Protein AF-A0A9P4NG07-F1 (afdb_monomer_lite)

Organism: NCBI:txid1048955

Structure (mmCIF, N/CA/C/O backbone):
data_AF-A0A9P4NG07-F1
#
_entry.id   AF-A0A9P4NG07-F1
#
loop_
_atom_site.group_PDB
_atom_site.id
_atom_site.type_symbol
_atom_site.label_atom_id
_atom_site.label_alt_id
_atom_site.label_comp_id
_atom_site.label_asym_id
_atom_site.label_entity_id
_atom_site.label_seq_id
_atom_site.pdbx_PDB_ins_code
_atom_site.Cartn_x
_atom_site.Cartn_y
_atom_site.Cartn_z
_atom_site.occupancy
_atom_site.B_iso_or_equiv
_atom_site.auth_seq_id
_atom_site.auth_comp_id
_atom_site.auth_asym_id
_atom_site.auth_atom_id
_atom_site.pdbx_PDB_model_num
ATOM 1 N N . MET A 1 1 ? 8.548 -55.392 3.664 1.00 34.75 1 MET A N 1
ATOM 2 C CA . MET A 1 1 ? 9.586 -54.546 3.035 1.00 34.75 1 MET A CA 1
ATOM 3 C C . MET A 1 1 ? 8.849 -53.613 2.086 1.00 34.75 1 MET A C 1
ATOM 5 O O . MET A 1 1 ? 8.401 -54.082 1.057 1.00 34.75 1 MET A O 1
ATOM 9 N N . VAL A 1 2 ? 8.348 -52.452 2.519 1.00 30.19 2 VAL A N 1
ATOM 10 C CA . VAL A 1 2 ? 9.078 -51.195 2.802 1.00 30.19 2 VAL A CA 1
ATOM 11 C C . VAL A 1 2 ? 10.023 -50.842 1.653 1.00 30.19 2 VAL A C 1
ATOM 13 O O . VAL A 1 2 ? 11.099 -51.422 1.577 1.00 30.19 2 VAL A O 1
ATOM 16 N N . GLN A 1 3 ? 9.615 -49.927 0.770 1.00 25.84 3 GLN A N 1
ATOM 17 C CA . GLN A 1 3 ? 10.175 -48.570 0.731 1.00 25.84 3 GLN A CA 1
ATOM 18 C C . GLN A 1 3 ? 9.395 -47.648 -0.218 1.00 25.84 3 GLN A C 1
ATOM 20 O O . GLN A 1 3 ? 8.928 -48.048 -1.282 1.00 25.84 3 GLN A O 1
ATOM 25 N N . ASP A 1 4 ? 9.275 -46.411 0.251 1.00 27.78 4 ASP A N 1
ATOM 26 C CA . ASP A 1 4 ? 8.584 -45.253 -0.297 1.00 27.78 4 ASP A CA 1
ATOM 27 C C . ASP A 1 4 ? 9.099 -44.770 -1.658 1.00 27.78 4 ASP A C 1
ATOM 29 O O . ASP A 1 4 ? 10.297 -44.816 -1.944 1.00 27.78 4 ASP A O 1
ATOM 33 N N . LYS A 1 5 ? 8.207 -44.131 -2.424 1.00 26.86 5 LYS A N 1
ATOM 34 C CA . LYS A 1 5 ? 8.568 -42.962 -3.237 1.00 26.86 5 LYS A CA 1
ATOM 35 C C . LYS A 1 5 ? 7.525 -41.859 -3.079 1.00 26.86 5 LYS A C 1
ATOM 37 O O . LYS A 1 5 ? 6.416 -41.931 -3.596 1.00 26.86 5 LYS A O 1
ATOM 42 N N . ILE A 1 6 ? 7.955 -40.837 -2.349 1.00 27.84 6 ILE A N 1
ATOM 43 C CA . ILE A 1 6 ? 7.445 -39.468 -2.325 1.00 27.84 6 ILE A CA 1
ATOM 44 C C . ILE A 1 6 ? 7.804 -38.792 -3.655 1.00 27.84 6 ILE A C 1
ATOM 46 O O . ILE A 1 6 ? 8.908 -38.998 -4.155 1.00 27.84 6 ILE A O 1
ATOM 50 N N . THR A 1 7 ? 6.889 -37.992 -4.205 1.00 25.72 7 THR A N 1
ATOM 51 C CA . THR A 1 7 ? 7.087 -36.793 -5.062 1.00 25.72 7 THR A CA 1
ATOM 52 C C . THR A 1 7 ? 5.689 -36.354 -5.521 1.00 25.72 7 THR A C 1
ATOM 54 O O . THR A 1 7 ? 4.908 -37.202 -5.929 1.00 25.72 7 THR A O 1
ATOM 57 N N . THR A 1 8 ? 5.213 -35.113 -5.478 1.00 25.16 8 THR A N 1
ATOM 58 C CA . THR A 1 8 ? 5.591 -33.823 -4.876 1.00 25.16 8 THR A CA 1
ATOM 59 C C . THR A 1 8 ? 4.299 -32.996 -4.963 1.00 25.16 8 THR A C 1
ATOM 61 O O . THR A 1 8 ? 3.719 -32.895 -6.042 1.00 25.16 8 THR A O 1
ATOM 64 N N . ASN A 1 9 ? 3.829 -32.452 -3.838 1.00 27.12 9 ASN A N 1
ATOM 65 C CA . ASN A 1 9 ? 2.848 -31.364 -3.812 1.00 27.12 9 ASN A CA 1
ATOM 66 C C . ASN A 1 9 ? 3.458 -30.138 -4.499 1.00 27.12 9 ASN A C 1
ATOM 68 O O . ASN A 1 9 ? 4.578 -29.805 -4.134 1.00 27.12 9 ASN A O 1
ATOM 72 N N . ASP A 1 10 ? 2.737 -29.496 -5.425 1.00 26.58 10 ASP A N 1
ATOM 73 C CA . ASP A 1 10 ? 2.726 -28.033 -5.625 1.00 26.58 10 ASP A CA 1
ATOM 74 C C . ASP A 1 10 ? 1.729 -27.633 -6.731 1.00 26.58 10 ASP A C 1
ATOM 76 O O . ASP A 1 10 ? 2.080 -27.068 -7.758 1.00 26.58 10 ASP A O 1
ATOM 80 N N . ASP A 1 11 ? 0.444 -27.898 -6.489 1.00 24.92 11 ASP A N 1
ATOM 81 C CA . ASP A 1 11 ? -0.662 -27.225 -7.178 1.00 24.92 11 ASP A CA 1
ATOM 82 C C . ASP A 1 11 ? -1.504 -26.512 -6.113 1.00 24.92 11 ASP A C 1
ATOM 84 O O . ASP A 1 11 ? -2.526 -27.009 -5.631 1.00 24.92 11 ASP A O 1
ATOM 88 N N . LEU A 1 12 ? -1.040 -25.339 -5.674 1.00 24.20 12 LEU A N 1
ATOM 89 C CA . LEU A 1 12 ? -1.845 -24.457 -4.832 1.00 24.20 12 LEU A CA 1
ATOM 90 C C . LEU A 1 12 ? -3.050 -23.965 -5.654 1.00 24.20 12 LEU A C 1
ATOM 92 O O . LEU A 1 12 ? -2.866 -23.335 -6.698 1.00 24.20 12 LEU A O 1
ATOM 96 N N . PRO A 1 13 ? -4.298 -24.203 -5.213 1.00 31.20 13 PRO A N 1
ATOM 97 C CA . PRO A 1 13 ? -5.457 -23.859 -6.011 1.00 31.20 13 PRO A CA 1
ATOM 98 C C . PRO A 1 13 ? -5.612 -22.339 -6.079 1.00 31.20 13 PRO A C 1
ATOM 100 O O . PRO A 1 13 ? -5.843 -21.664 -5.073 1.00 31.20 13 PRO A O 1
ATOM 103 N N . HIS A 1 14 ? -5.563 -21.807 -7.300 1.00 33.00 14 HIS A N 1
ATOM 104 C CA . HIS A 1 14 ? -6.103 -20.501 -7.656 1.00 33.00 14 HIS A CA 1
ATOM 105 C C . HIS A 1 14 ? -7.607 -20.460 -7.338 1.00 33.00 14 HIS A C 1
ATOM 107 O O . HIS A 1 14 ? -8.452 -20.652 -8.215 1.00 33.00 14 HIS A O 1
ATOM 113 N N . THR A 1 15 ? -7.987 -20.219 -6.081 1.00 33.09 15 THR A N 1
ATOM 114 C CA . THR A 1 15 ? -9.399 -20.058 -5.722 1.00 33.09 15 THR A CA 1
ATOM 115 C C . THR A 1 15 ? -9.887 -18.697 -6.203 1.00 33.09 15 THR A C 1
ATOM 117 O O . THR A 1 15 ? -9.838 -17.687 -5.500 1.00 33.09 15 THR A O 1
ATOM 120 N N . ALA A 1 16 ? -10.360 -18.681 -7.445 1.00 34.31 16 ALA A N 1
ATOM 121 C CA . ALA A 1 16 ? -11.155 -17.614 -8.013 1.00 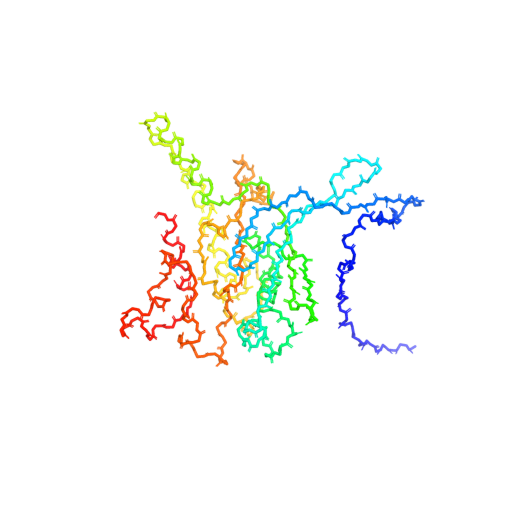34.31 16 ALA A CA 1
ATOM 122 C C . ALA A 1 16 ? -12.401 -17.374 -7.143 1.00 34.31 16 ALA A C 1
ATOM 124 O O . ALA A 1 16 ? -13.188 -18.288 -6.903 1.00 34.31 16 ALA A O 1
ATOM 125 N N . PHE A 1 17 ? -12.647 -16.129 -6.722 1.00 37.50 17 PHE A N 1
ATOM 126 C CA . PHE A 1 17 ? -13.996 -15.760 -6.280 1.00 37.50 17 PHE A CA 1
ATOM 127 C C . PHE A 1 17 ? -14.988 -16.029 -7.439 1.00 37.50 17 PHE A C 1
ATOM 129 O O . PHE A 1 17 ? -14.629 -15.816 -8.603 1.00 37.50 17 PHE A O 1
ATOM 136 N N . PRO A 1 18 ? -16.251 -16.407 -7.195 1.00 36.84 18 PRO A N 1
ATOM 137 C CA . PRO A 1 18 ? -17.213 -16.664 -8.268 1.00 36.84 18 PRO A CA 1
ATOM 138 C C . PRO A 1 18 ? -17.396 -15.452 -9.198 1.00 36.84 18 PRO A C 1
ATOM 140 O O . PRO A 1 18 ? -17.306 -14.295 -8.775 1.00 36.84 18 PRO A O 1
ATOM 143 N N . LYS A 1 19 ? -17.598 -15.710 -10.496 1.00 35.84 19 LYS A N 1
ATOM 144 C CA . LYS A 1 19 ? -17.702 -14.706 -11.577 1.00 35.84 19 LYS A CA 1
ATOM 145 C C . LYS A 1 19 ? -19.047 -13.957 -11.641 1.00 35.84 19 LYS A C 1
ATOM 147 O O . LYS A 1 19 ? -19.199 -13.099 -12.503 1.00 35.84 19 LYS A O 1
ATOM 152 N N . LYS A 1 20 ? -19.995 -14.200 -10.731 1.00 33.81 20 LYS A N 1
ATOM 153 C CA . LYS A 1 20 ? -21.273 -13.470 -10.664 1.00 33.81 20 LYS A CA 1
ATOM 154 C C . LYS A 1 20 ? -21.395 -12.742 -9.330 1.00 33.81 20 LYS A C 1
ATOM 156 O O . LYS A 1 20 ? -21.710 -13.338 -8.310 1.00 33.81 20 LYS A O 1
ATOM 161 N N . ALA A 1 21 ? -21.124 -11.442 -9.342 1.00 37.50 21 ALA A N 1
ATOM 162 C CA . ALA A 1 21 ? -21.504 -10.557 -8.251 1.00 37.50 21 ALA A CA 1
ATOM 163 C C . ALA A 1 21 ? -22.995 -10.220 -8.403 1.00 37.50 21 ALA A C 1
ATOM 165 O O . ALA A 1 21 ? -23.328 -9.187 -8.967 1.00 37.50 21 ALA A O 1
ATOM 166 N N . LEU A 1 22 ? -23.845 -11.149 -7.959 1.00 38.03 22 LEU A N 1
ATOM 167 C CA . LEU A 1 22 ? -25.215 -10.958 -7.472 1.00 38.03 22 LEU A CA 1
ATOM 168 C C . LEU A 1 22 ? -25.532 -12.164 -6.556 1.00 38.03 22 LEU A C 1
ATOM 170 O O . LEU A 1 22 ? -25.675 -13.281 -7.034 1.00 38.03 22 LEU A O 1
ATOM 174 N N . LEU A 1 23 ? -25.558 -11.915 -5.242 1.00 46.28 23 LEU A N 1
ATOM 175 C CA . LEU A 1 23 ? -26.653 -12.280 -4.325 1.00 46.28 23 LEU A CA 1
ATOM 176 C C . LEU A 1 23 ? -27.151 -13.738 -4.205 1.00 46.28 23 LEU A C 1
ATOM 178 O O . LEU A 1 23 ? -28.314 -13.920 -3.861 1.00 46.28 23 LEU A O 1
ATOM 182 N N . GLU A 1 24 ? -26.335 -14.776 -4.383 1.00 41.28 24 GLU A N 1
ATOM 183 C CA . GLU A 1 24 ? -26.757 -16.123 -3.955 1.00 41.28 24 GLU A CA 1
ATOM 184 C C . GLU A 1 24 ? -26.087 -16.536 -2.637 1.00 41.28 24 GLU A C 1
ATOM 186 O O . GLU A 1 24 ? -24.866 -16.382 -2.503 1.00 41.28 24 GLU A O 1
ATOM 191 N N . PRO A 1 25 ? -26.860 -17.032 -1.645 1.00 49.56 25 PRO A N 1
ATOM 192 C CA . PRO A 1 25 ? -26.302 -17.596 -0.429 1.00 49.56 25 PRO A CA 1
ATOM 193 C C . PRO A 1 25 ? -25.325 -18.715 -0.783 1.00 49.56 25 PRO A C 1
ATOM 195 O O . PRO A 1 25 ? -25.699 -19.732 -1.364 1.00 49.56 25 PRO A O 1
ATOM 198 N N . VAL A 1 26 ? -24.063 -18.548 -0.406 1.00 57.34 26 VAL A N 1
ATOM 199 C CA . VAL A 1 26 ? -23.114 -19.651 -0.372 1.00 57.34 26 VAL A CA 1
ATOM 200 C C . VAL A 1 26 ? -23.504 -20.495 0.830 1.00 57.34 26 VAL A C 1
ATOM 202 O O . VAL A 1 26 ? -23.259 -20.109 1.972 1.00 57.34 26 VAL A O 1
ATOM 205 N N . VAL A 1 27 ? -24.149 -21.624 0.557 1.00 54.72 27 VAL A N 1
ATOM 206 C CA . VAL A 1 27 ? -24.460 -22.628 1.566 1.00 54.72 27 VAL A CA 1
ATOM 207 C C . VAL A 1 27 ? -23.186 -23.414 1.856 1.00 54.72 27 VAL A C 1
ATOM 209 O O . VAL A 1 27 ? -22.674 -24.119 0.986 1.00 54.72 27 VAL A O 1
ATOM 212 N N . LYS A 1 28 ? -22.648 -23.281 3.070 1.00 55.81 28 LYS A N 1
ATOM 213 C CA . LYS A 1 28 ? -21.530 -24.107 3.546 1.00 55.81 28 LYS A CA 1
ATOM 214 C C . LYS A 1 28 ? -21.994 -24.991 4.691 1.00 55.81 28 LYS A C 1
ATOM 216 O O . LYS A 1 28 ? -22.676 -24.512 5.591 1.00 55.81 28 LYS A O 1
ATOM 221 N N . ALA A 1 29 ? -21.601 -26.262 4.664 1.00 56.62 29 ALA A N 1
ATOM 222 C CA . ALA A 1 29 ? -21.777 -27.145 5.810 1.00 56.62 29 ALA A CA 1
ATOM 223 C C . ALA A 1 29 ? -20.931 -26.622 6.984 1.00 56.62 29 ALA A C 1
ATOM 225 O O . ALA A 1 29 ? -19.745 -26.335 6.814 1.00 56.62 29 ALA A O 1
ATOM 226 N N . ASP A 1 30 ? -21.531 -26.491 8.162 1.00 58.62 30 ASP A N 1
ATOM 227 C CA . ASP A 1 30 ? -20.901 -25.940 9.371 1.00 58.62 30 ASP A CA 1
ATOM 228 C C . ASP A 1 30 ? -20.001 -26.940 10.125 1.00 58.62 30 ASP A C 1
ATOM 230 O O . ASP A 1 30 ? -19.527 -26.655 11.225 1.00 58.62 30 ASP A O 1
ATOM 234 N N . GLY A 1 31 ? -19.777 -28.129 9.555 1.00 56.19 31 GLY A N 1
ATOM 235 C CA . GLY A 1 31 ? -19.034 -29.219 10.194 1.00 56.19 31 GLY A CA 1
ATOM 236 C C . GLY A 1 31 ? -19.771 -29.896 11.361 1.00 56.19 31 GLY A C 1
ATOM 237 O O . GLY A 1 31 ? -19.213 -30.806 11.968 1.00 56.19 31 GLY A O 1
ATOM 238 N N . LYS A 1 32 ? -21.011 -29.487 11.666 1.00 55.62 32 LYS A N 1
ATOM 239 C CA . LYS A 1 32 ? -21.895 -30.036 12.712 1.00 55.62 32 LYS A CA 1
ATOM 240 C C . LYS A 1 32 ? -23.254 -30.514 12.174 1.00 55.62 32 LYS A C 1
ATOM 242 O O . LYS A 1 32 ? -24.116 -30.897 12.957 1.00 55.62 32 LYS A O 1
ATOM 247 N N . GLY A 1 33 ? -23.436 -30.527 10.852 1.00 52.69 33 GLY A N 1
ATOM 248 C CA . GLY A 1 33 ? -24.662 -30.981 10.184 1.00 52.69 33 GLY A CA 1
ATOM 249 C C . GLY A 1 33 ? -25.658 -29.864 9.850 1.00 52.69 33 GLY A C 1
ATOM 250 O O . GLY A 1 33 ? -26.725 -30.155 9.315 1.00 52.69 33 GLY A O 1
ATOM 251 N N . GLY A 1 34 ? -25.319 -28.602 10.124 1.00 56.84 34 GLY A N 1
ATOM 252 C CA . GLY A 1 34 ? -26.070 -27.416 9.721 1.00 56.84 34 GLY A CA 1
ATOM 253 C C . GLY A 1 34 ? -25.522 -26.765 8.447 1.00 56.84 34 GLY A C 1
ATOM 254 O O . GLY A 1 34 ? -24.379 -26.973 8.031 1.00 56.84 34 GLY A O 1
ATOM 255 N N . PHE A 1 35 ? -26.362 -25.955 7.809 1.00 62.38 35 PHE A N 1
ATOM 256 C CA . PHE A 1 35 ? -26.030 -25.181 6.617 1.00 62.38 35 PHE A CA 1
ATOM 257 C C . PHE A 1 35 ? -25.949 -23.701 6.990 1.00 62.38 35 PHE A C 1
ATOM 259 O O . PHE A 1 35 ? -26.962 -23.127 7.374 1.00 62.38 35 PHE A O 1
ATOM 266 N N . ILE A 1 36 ? -24.779 -23.073 6.851 1.00 65.62 36 ILE A N 1
ATOM 267 C CA . ILE A 1 36 ? -24.635 -21.619 7.012 1.00 65.62 36 ILE A CA 1
ATOM 268 C C . ILE A 1 36 ? -24.913 -20.971 5.666 1.00 65.62 36 ILE A C 1
ATOM 270 O O . ILE A 1 36 ? -24.259 -21.300 4.669 1.00 65.62 36 ILE A O 1
ATOM 274 N N . LYS A 1 37 ? -25.844 -20.020 5.644 1.00 80.31 37 LYS A N 1
ATOM 275 C CA . LYS A 1 37 ? -26.108 -19.180 4.477 1.00 80.31 37 LYS A CA 1
ATOM 276 C C . LYS A 1 37 ? -25.290 -17.890 4.572 1.00 80.31 37 LYS A C 1
ATOM 278 O O . LYS A 1 37 ? -25.502 -17.065 5.458 1.00 80.31 37 LYS A O 1
ATOM 283 N N . GLN A 1 38 ? -24.336 -17.706 3.658 1.00 84.50 38 GLN A N 1
ATOM 284 C CA . GLN A 1 38 ? -23.512 -16.491 3.608 1.00 84.50 38 GLN A CA 1
ATOM 285 C C . GLN A 1 38 ? -23.654 -15.758 2.277 1.00 84.50 38 GLN A C 1
ATOM 287 O O . GLN A 1 38 ? -23.608 -16.387 1.226 1.00 84.50 38 GLN A O 1
ATOM 292 N N . ALA A 1 39 ? -23.752 -14.429 2.291 1.00 83.56 39 ALA A N 1
ATOM 293 C CA . ALA A 1 39 ? -23.887 -13.626 1.075 1.00 83.56 39 ALA A CA 1
ATOM 294 C C . ALA A 1 39 ? -22.915 -12.439 1.052 1.00 83.56 39 ALA A C 1
ATOM 296 O O . ALA A 1 39 ? -22.679 -11.784 2.067 1.00 83.56 39 ALA A O 1
ATOM 297 N N . TRP A 1 40 ? -22.354 -12.149 -0.124 1.00 85.94 40 TRP A N 1
ATOM 298 C CA . TRP A 1 40 ? -21.527 -10.961 -0.341 1.00 85.94 40 TRP A CA 1
ATOM 299 C C . TRP A 1 40 ? -22.388 -9.757 -0.717 1.00 85.94 40 TRP A C 1
ATOM 301 O O . TRP A 1 40 ? -23.210 -9.835 -1.630 1.00 85.94 40 TRP A O 1
ATOM 311 N N . TYR A 1 41 ? -22.128 -8.622 -0.074 1.00 85.19 41 TYR A N 1
ATOM 312 C CA . TYR A 1 41 ? -22.789 -7.349 -0.342 1.00 85.19 41 TYR A CA 1
ATOM 313 C C . TYR A 1 41 ? -21.759 -6.239 -0.571 1.00 85.19 41 TYR A C 1
ATOM 315 O O . TYR A 1 41 ? -20.813 -6.088 0.207 1.00 85.19 41 TYR A O 1
ATOM 323 N N . CYS A 1 42 ? -21.940 -5.450 -1.633 1.00 88.69 42 CYS A N 1
ATOM 324 C CA . CYS A 1 42 ? -21.152 -4.239 -1.854 1.00 88.69 42 CYS A CA 1
ATOM 325 C C . CYS A 1 42 ? -21.701 -3.137 -0.951 1.00 88.69 42 CYS A C 1
ATOM 327 O O . CYS A 1 42 ? -22.751 -2.565 -1.229 1.00 88.69 42 CYS A O 1
ATOM 329 N N . ARG A 1 43 ? -20.989 -2.838 0.134 1.00 87.56 43 ARG A N 1
ATOM 330 C CA . ARG A 1 43 ? -21.446 -1.889 1.145 1.00 87.56 43 ARG A CA 1
ATOM 331 C C . ARG A 1 43 ? -21.331 -0.444 0.684 1.00 87.56 43 ARG A C 1
ATOM 333 O O . ARG A 1 43 ? -22.247 0.335 0.922 1.00 87.56 43 ARG A O 1
ATOM 340 N N . SER A 1 44 ? -20.206 -0.073 0.079 1.00 89.19 44 SER A N 1
ATOM 341 C CA . SER A 1 44 ? -19.963 1.313 -0.327 1.00 89.19 44 SER A CA 1
ATOM 342 C C . SER A 1 44 ? -18.825 1.441 -1.337 1.00 89.19 44 SER A C 1
ATOM 344 O O . SER A 1 44 ? -17.931 0.597 -1.413 1.00 89.19 44 SER A O 1
ATOM 346 N N . TYR A 1 45 ? -18.831 2.543 -2.082 1.00 92.38 45 TYR A N 1
ATOM 347 C CA . TYR A 1 45 ? -17.642 3.058 -2.759 1.00 92.38 45 TYR A CA 1
ATOM 348 C C . TYR A 1 45 ? -16.717 3.717 -1.724 1.00 92.38 45 TYR A C 1
ATOM 350 O O . TYR A 1 45 ? -17.201 4.428 -0.844 1.00 92.38 45 TYR A O 1
ATOM 358 N N . ILE A 1 46 ? -15.411 3.450 -1.793 1.00 89.38 46 ILE A N 1
ATOM 359 C CA . ILE A 1 46 ? -14.412 4.003 -0.857 1.00 89.38 46 ILE A CA 1
ATOM 360 C C . ILE A 1 46 ? -13.710 5.213 -1.476 1.00 89.38 46 ILE A C 1
ATOM 362 O O . ILE A 1 46 ? -13.472 6.207 -0.799 1.00 89.38 46 ILE A O 1
ATOM 366 N N . GLY A 1 47 ? -13.367 5.125 -2.758 1.00 86.25 47 GLY A N 1
ATOM 367 C CA . GLY A 1 47 ? -12.545 6.116 -3.442 1.00 86.25 47 GLY A CA 1
ATOM 368 C C . GLY A 1 47 ? -11.941 5.542 -4.716 1.00 86.25 47 GLY A C 1
ATOM 369 O O . GLY A 1 47 ? -12.087 4.354 -5.001 1.00 86.25 47 GLY A O 1
ATOM 370 N N . GLY A 1 48 ? -11.276 6.378 -5.501 1.00 83.31 48 GLY A N 1
ATOM 371 C CA . GLY A 1 48 ? -10.686 5.973 -6.770 1.00 83.31 48 GLY A CA 1
ATOM 372 C C . GLY A 1 48 ? -9.769 7.051 -7.327 1.00 83.31 48 GLY A C 1
ATOM 373 O O . GLY A 1 48 ? -9.882 8.218 -6.957 1.00 83.31 48 GLY A O 1
ATOM 374 N N . GLY A 1 49 ? -8.861 6.640 -8.205 1.00 78.31 49 GLY A N 1
ATOM 375 C CA . GLY A 1 49 ? -7.870 7.500 -8.847 1.00 78.31 49 GLY A CA 1
ATOM 376 C C . GLY A 1 49 ? -7.419 6.924 -10.188 1.00 78.31 49 GLY A C 1
ATOM 377 O O . GLY A 1 49 ? -8.109 6.087 -10.770 1.00 78.31 49 GLY A O 1
ATOM 378 N N . GLY A 1 50 ? -6.244 7.346 -10.664 1.00 76.31 50 GLY A N 1
ATOM 379 C CA . GLY A 1 50 ? -5.694 6.901 -11.954 1.00 76.31 50 GLY A CA 1
ATOM 380 C C . GLY A 1 50 ? -5.478 5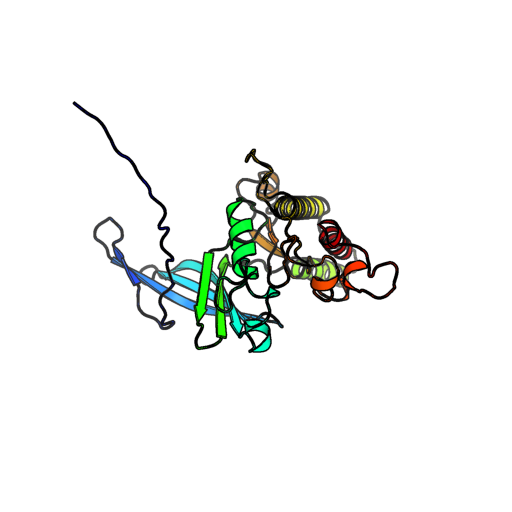.386 -12.065 1.00 76.31 50 GLY A C 1
ATOM 381 O O . GLY A 1 50 ? -5.503 4.848 -13.162 1.00 76.31 50 GLY A O 1
ATOM 382 N N . PHE A 1 51 ? -5.344 4.690 -10.934 1.00 79.62 51 PHE A N 1
ATOM 383 C CA . PHE A 1 51 ? -5.097 3.246 -10.864 1.00 79.62 51 PHE A CA 1
ATOM 384 C C . PHE A 1 51 ? -6.346 2.432 -10.498 1.00 79.62 51 PHE A C 1
ATOM 386 O O . PHE A 1 51 ? -6.235 1.297 -10.042 1.00 79.62 51 PHE A O 1
ATOM 393 N N . GLY A 1 52 ? -7.543 3.003 -10.653 1.00 87.88 52 GLY A N 1
ATOM 394 C CA . GLY A 1 52 ? -8.803 2.284 -10.477 1.00 87.88 52 GLY A CA 1
ATOM 395 C C . GLY A 1 52 ? -9.669 2.758 -9.310 1.00 87.88 52 GLY A C 1
ATOM 396 O O . GLY A 1 52 ? -9.450 3.812 -8.711 1.00 87.88 52 GLY A O 1
ATOM 397 N N . LYS A 1 53 ? -10.712 1.975 -9.020 1.00 93.44 53 LYS A N 1
ATOM 398 C CA . LYS A 1 53 ? -11.793 2.295 -8.073 1.00 93.44 53 LYS A CA 1
ATOM 399 C C . LYS A 1 53 ? -11.889 1.250 -6.969 1.00 93.44 53 LYS A C 1
ATOM 401 O O . LYS A 1 53 ? -11.951 0.055 -7.248 1.00 93.44 53 LYS A O 1
ATOM 406 N N . CYS A 1 54 ? -11.982 1.698 -5.727 1.00 94.12 54 CYS A N 1
ATOM 407 C CA . CYS A 1 54 ? -12.054 0.859 -4.539 1.00 94.12 54 CYS A CA 1
ATOM 408 C C . CYS A 1 54 ? -13.485 0.764 -3.997 1.00 94.12 54 CYS A C 1
ATOM 410 O O . CYS A 1 54 ? -14.164 1.773 -3.792 1.00 94.12 54 CYS A O 1
ATOM 412 N N . TYR A 1 55 ? -13.923 -0.460 -3.709 1.00 95.00 55 TYR A N 1
ATOM 413 C CA . TYR A 1 55 ? -15.244 -0.760 -3.152 1.00 95.00 55 TYR A CA 1
ATOM 414 C C . TYR A 1 55 ? -15.112 -1.612 -1.893 1.00 95.00 55 TYR A C 1
ATOM 416 O O . TYR A 1 55 ? -14.316 -2.550 -1.861 1.00 95.00 55 TYR A O 1
ATOM 424 N N . HIS A 1 56 ? -15.909 -1.307 -0.875 1.00 94.25 56 HIS A N 1
ATOM 425 C CA . HIS A 1 56 ? -16.020 -2.087 0.350 1.00 94.25 56 HIS A CA 1
ATOM 426 C C . HIS A 1 56 ? -17.061 -3.189 0.163 1.00 94.25 56 HIS A C 1
ATOM 428 O O . HIS A 1 56 ? -18.222 -2.912 -0.139 1.00 94.25 56 HIS A O 1
ATOM 434 N N . TRP A 1 57 ? -16.662 -4.430 0.403 1.00 93.81 57 TRP A N 1
ATOM 435 C CA . TRP A 1 57 ? -17.532 -5.596 0.398 1.00 93.81 57 TRP A CA 1
ATOM 436 C C . TRP A 1 57 ? -17.583 -6.228 1.778 1.00 93.81 57 TRP A C 1
ATOM 438 O O . TRP A 1 57 ? -16.554 -6.373 2.438 1.00 93.81 57 TRP A O 1
ATOM 448 N N . ILE A 1 58 ? -18.772 -6.659 2.180 1.00 92.19 58 ILE A N 1
ATOM 449 C CA . ILE A 1 58 ? -18.981 -7.433 3.398 1.00 92.19 58 ILE A CA 1
ATOM 450 C C . ILE A 1 58 ? -19.532 -8.812 3.044 1.00 92.19 58 ILE A C 1
ATOM 452 O O . ILE A 1 58 ? -20.392 -8.937 2.173 1.00 92.19 58 ILE A O 1
ATOM 456 N N . LEU A 1 59 ? -19.021 -9.840 3.710 1.00 90.00 59 LEU A N 1
ATOM 457 C CA . LEU A 1 59 ? -19.633 -11.157 3.771 1.00 90.00 59 LEU A CA 1
ATOM 458 C C . LEU A 1 59 ? -20.538 -11.177 4.990 1.00 90.00 59 LEU A C 1
ATOM 460 O O . LEU A 1 59 ? -20.090 -10.895 6.103 1.00 90.00 59 LEU A O 1
ATOM 464 N N . TYR A 1 60 ? -21.795 -11.503 4.764 1.00 85.81 60 TYR A N 1
ATOM 465 C CA . TYR A 1 60 ? -22.832 -11.487 5.770 1.00 85.81 60 TYR A CA 1
ATOM 466 C C . TYR A 1 60 ? -23.337 -12.897 6.021 1.00 85.81 60 TYR A C 1
ATOM 468 O O . TYR A 1 60 ? -23.598 -13.625 5.066 1.00 85.81 60 TYR A O 1
ATOM 476 N N . ASP A 1 61 ? -23.464 -13.272 7.285 1.00 87.19 61 ASP A N 1
ATOM 477 C CA . ASP A 1 61 ? -24.198 -14.460 7.697 1.00 87.19 61 ASP A CA 1
ATOM 478 C C . ASP A 1 61 ? -25.684 -14.093 7.744 1.00 87.19 61 ASP A C 1
ATOM 480 O O . ASP A 1 61 ? -26.093 -13.225 8.522 1.00 87.19 61 ASP A O 1
ATOM 484 N N . THR A 1 62 ? -26.477 -14.691 6.854 1.00 80.00 62 THR A N 1
ATOM 485 C CA . THR A 1 62 ? -27.882 -14.301 6.681 1.00 80.00 62 THR A CA 1
ATOM 486 C C . THR A 1 62 ? -28.781 -14.829 7.788 1.00 80.00 62 THR A C 1
ATOM 488 O O . THR A 1 62 ? -29.875 -14.303 7.960 1.00 80.00 62 THR A O 1
ATOM 491 N N . ASP A 1 63 ? -28.340 -15.843 8.532 1.00 84.19 63 ASP A N 1
ATOM 492 C CA . ASP A 1 63 ? -29.131 -16.438 9.609 1.00 84.19 63 ASP A CA 1
ATOM 493 C C . ASP A 1 63 ? -28.945 -15.647 10.914 1.00 84.19 63 ASP A C 1
ATOM 495 O O . ASP A 1 63 ? -29.898 -15.396 11.648 1.00 84.19 63 ASP A O 1
ATOM 499 N N . THR A 1 64 ? -27.720 -15.191 11.190 1.00 85.00 64 THR A N 1
ATOM 500 C CA . THR A 1 64 ? -27.381 -14.435 12.410 1.00 85.00 64 THR A CA 1
ATOM 501 C C . THR A 1 64 ? -27.386 -12.923 12.230 1.00 85.00 64 THR A C 1
ATOM 503 O O . THR A 1 64 ? -27.256 -12.188 13.213 1.00 85.00 64 THR A O 1
ATOM 506 N N . ASN A 1 65 ? -27.514 -12.441 10.993 1.00 82.50 65 ASN A N 1
ATOM 507 C CA . ASN A 1 65 ? -27.468 -11.021 10.665 1.00 82.50 65 ASN A CA 1
ATOM 508 C C . ASN A 1 65 ? -26.120 -10.368 11.077 1.00 82.50 65 ASN A C 1
ATOM 510 O O . ASN A 1 65 ? -26.059 -9.194 11.466 1.00 82.50 65 ASN A O 1
ATOM 514 N N . LYS A 1 66 ? -25.015 -11.129 11.020 1.00 87.81 66 LYS A N 1
ATOM 515 C CA . LYS A 1 66 ? -23.672 -10.679 11.432 1.00 87.81 66 LYS A CA 1
ATOM 516 C C . LYS A 1 66 ? -22.715 -10.574 10.251 1.00 87.81 66 LYS A C 1
ATOM 518 O O . LYS A 1 66 ? -22.698 -11.406 9.348 1.00 87.81 66 LYS A O 1
ATOM 523 N N . VAL A 1 67 ? -21.856 -9.555 10.290 1.00 87.44 67 VAL A N 1
ATOM 524 C CA . VAL A 1 67 ? -20.740 -9.432 9.345 1.00 87.44 67 VAL A CA 1
ATOM 525 C C . VAL A 1 67 ? -19.675 -10.465 9.704 1.00 87.44 67 VAL A C 1
ATOM 527 O O . VAL A 1 67 ? -19.124 -10.439 10.801 1.00 87.44 67 VAL A O 1
ATOM 530 N N . VAL A 1 68 ? -19.378 -11.351 8.759 1.00 88.69 68 VAL A N 1
ATOM 531 C CA . VAL A 1 68 ? -18.356 -12.401 8.873 1.00 88.69 68 VAL A CA 1
ATOM 532 C C . VAL A 1 68 ? -16.995 -11.882 8.424 1.00 88.69 68 VAL A C 1
ATOM 534 O O . VAL A 1 68 ? -15.970 -12.205 9.019 1.00 88.69 68 VAL A O 1
ATOM 537 N N . LYS A 1 69 ? -16.965 -11.091 7.346 1.00 89.31 69 LYS A N 1
ATOM 538 C CA . LYS A 1 69 ? -15.720 -10.587 6.754 1.00 89.31 69 LYS A CA 1
ATOM 539 C C . LYS A 1 69 ? -15.949 -9.254 6.060 1.00 89.31 69 LYS A C 1
ATOM 541 O O . LYS A 1 69 ? -16.979 -9.073 5.424 1.00 89.31 69 LYS A O 1
ATOM 546 N N . SER A 1 70 ? -14.953 -8.377 6.106 1.00 92.38 70 SER A N 1
ATOM 547 C CA . SER A 1 70 ? -14.914 -7.141 5.320 1.00 92.38 70 SER A CA 1
ATOM 548 C C . SER A 1 70 ? -13.673 -7.129 4.437 1.00 92.38 70 SER A C 1
ATOM 550 O O . SER A 1 70 ? -12.571 -7.424 4.905 1.00 92.38 70 SER A O 1
ATOM 552 N N . VAL A 1 71 ? -13.843 -6.804 3.160 1.00 95.12 71 VAL A N 1
ATOM 553 C CA . VAL A 1 71 ? -12.757 -6.733 2.174 1.00 95.12 71 VAL A CA 1
ATOM 554 C C . VAL A 1 71 ? -12.905 -5.495 1.303 1.00 95.12 71 VAL A C 1
ATOM 556 O O . VAL A 1 71 ? -14.002 -4.963 1.131 1.00 95.12 71 VAL A O 1
ATOM 559 N N . VAL A 1 72 ? -11.803 -5.054 0.716 1.00 95.69 72 VAL A N 1
ATOM 560 C CA . VAL A 1 72 ? -11.793 -4.030 -0.328 1.00 95.69 72 VAL A CA 1
ATOM 561 C C . VAL A 1 72 ? -11.508 -4.695 -1.663 1.00 95.69 72 VAL A C 1
ATOM 563 O O . VAL A 1 72 ? -10.656 -5.574 -1.738 1.00 95.69 72 VAL A O 1
ATOM 566 N N . SER A 1 73 ? -12.210 -4.280 -2.715 1.00 95.56 73 SER A N 1
ATOM 567 C CA . SER A 1 73 ? -11.843 -4.596 -4.096 1.00 95.56 73 SER A CA 1
ATOM 568 C C . SER A 1 73 ? -11.344 -3.341 -4.806 1.00 95.56 73 SER A C 1
ATOM 570 O O . SER A 1 73 ? -12.136 -2.413 -4.993 1.00 95.56 73 SER A O 1
ATOM 572 N N . LYS A 1 74 ? -10.080 -3.325 -5.234 1.00 95.31 74 LYS A N 1
ATOM 573 C CA . LYS A 1 74 ? -9.533 -2.334 -6.172 1.00 95.31 74 LYS A CA 1
ATOM 574 C C . LYS A 1 74 ? -9.785 -2.835 -7.591 1.00 95.31 74 LYS A C 1
ATOM 576 O O . LYS A 1 74 ? -9.204 -3.834 -8.002 1.00 95.31 74 LYS A O 1
ATOM 581 N N . ASN A 1 75 ? -10.690 -2.177 -8.304 1.00 94.88 75 ASN A N 1
ATOM 582 C CA . ASN A 1 75 ? -11.079 -2.501 -9.671 1.00 94.88 75 ASN A CA 1
ATOM 583 C C . ASN A 1 75 ? -10.295 -1.618 -10.644 1.00 94.88 75 ASN A C 1
ATOM 585 O O . ASN A 1 75 ? -10.378 -0.395 -10.554 1.00 94.88 75 ASN A O 1
ATOM 589 N N . MET A 1 76 ? -9.588 -2.241 -11.576 1.00 94.62 76 MET A N 1
ATOM 590 C CA . MET A 1 76 ? -8.747 -1.600 -12.579 1.00 94.62 76 MET A CA 1
ATOM 591 C C . MET A 1 76 ? -9.298 -1.888 -13.971 1.00 94.62 76 MET A C 1
ATOM 593 O O . MET A 1 76 ? -9.567 -3.047 -14.297 1.00 94.62 76 MET A O 1
ATOM 597 N N . ASP A 1 77 ? -9.417 -0.840 -14.776 1.00 94.31 77 ASP A N 1
ATOM 598 C CA . ASP A 1 77 ? -9.647 -0.927 -16.214 1.00 94.31 77 ASP A CA 1
ATOM 599 C C . ASP A 1 77 ? -8.309 -0.604 -16.891 1.00 94.31 77 ASP A C 1
ATOM 601 O O . ASP A 1 77 ? -7.806 0.510 -16.762 1.00 94.31 77 ASP A O 1
ATOM 605 N N . LEU A 1 78 ? -7.695 -1.591 -17.540 1.00 93.62 78 LEU A N 1
ATOM 606 C CA . LEU A 1 78 ? -6.407 -1.438 -18.211 1.00 93.62 78 LEU A CA 1
ATOM 607 C C . LEU A 1 78 ? -6.655 -0.903 -19.620 1.00 93.62 78 LEU A C 1
ATOM 609 O O . LEU A 1 78 ? -7.422 -1.490 -20.388 1.00 93.62 78 LEU A O 1
ATOM 613 N N . SER A 1 79 ? -5.995 0.196 -19.983 1.00 93.31 79 SER A N 1
ATOM 614 C CA . SER A 1 79 ? -6.018 0.656 -21.370 1.00 93.31 79 SER A CA 1
ATOM 615 C C . SER A 1 79 ? -5.262 -0.323 -22.277 1.00 93.31 79 SER A C 1
ATOM 617 O O . SER A 1 79 ? -4.465 -1.143 -21.818 1.00 93.31 79 SER A O 1
ATOM 619 N N . ALA A 1 80 ? -5.454 -0.212 -23.594 1.00 92.19 80 ALA A N 1
ATOM 620 C CA . ALA A 1 80 ? -4.643 -0.968 -24.549 1.00 92.19 80 ALA A CA 1
ATOM 621 C C . ALA A 1 80 ? -3.139 -0.656 -24.405 1.00 92.19 80 ALA A C 1
ATOM 623 O O . ALA A 1 80 ? -2.308 -1.527 -24.654 1.00 92.19 80 ALA A O 1
ATOM 624 N N . SER A 1 81 ? -2.791 0.564 -23.976 1.00 92.62 81 SER A N 1
ATOM 625 C CA . SER A 1 81 ? -1.407 0.935 -23.671 1.00 92.62 81 SER A CA 1
ATOM 626 C C . SER A 1 81 ? -0.905 0.193 -22.436 1.00 92.62 81 SER A C 1
ATOM 628 O O . SER A 1 81 ? 0.130 -0.457 -22.511 1.00 92.62 81 SER A O 1
ATOM 630 N N . ASP A 1 82 ? -1.656 0.221 -21.330 1.00 92.25 82 ASP A N 1
ATOM 631 C CA . ASP A 1 82 ? -1.266 -0.465 -20.089 1.00 92.25 82 ASP A CA 1
ATOM 632 C C . ASP A 1 82 ? -1.137 -1.971 -20.308 1.00 92.25 82 ASP A C 1
ATOM 634 O O . ASP A 1 82 ? -0.212 -2.603 -19.804 1.00 92.25 82 ASP A O 1
ATOM 638 N N . TRP A 1 83 ? -2.035 -2.556 -21.103 1.00 93.94 83 TRP A N 1
ATOM 639 C CA . TRP A 1 83 ? -2.006 -3.981 -21.406 1.00 93.94 83 TRP A CA 1
ATOM 640 C C . TRP A 1 83 ? -0.734 -4.417 -22.137 1.00 93.94 83 TRP A C 1
ATOM 642 O O . TRP A 1 83 ? -0.243 -5.518 -21.899 1.00 93.94 83 TRP A O 1
ATOM 652 N N . ASN A 1 84 ? -0.196 -3.568 -23.011 1.00 93.19 84 ASN A N 1
ATOM 653 C CA . ASN A 1 84 ? 1.025 -3.849 -23.769 1.00 93.19 84 ASN A CA 1
ATOM 654 C C . ASN A 1 84 ? 2.287 -3.270 -23.108 1.00 93.19 84 ASN A C 1
ATOM 656 O O . ASN A 1 84 ? 3.389 -3.440 -23.627 1.00 93.19 84 ASN A O 1
ATOM 660 N N . ASP A 1 85 ? 2.146 -2.579 -21.978 1.00 90.56 85 ASP A N 1
ATOM 661 C CA . ASP A 1 85 ? 3.275 -2.050 -21.228 1.00 90.56 85 ASP A CA 1
ATOM 662 C C . ASP A 1 85 ? 3.927 -3.165 -20.407 1.00 90.56 85 ASP A C 1
ATOM 664 O O . ASP A 1 85 ? 3.299 -3.803 -19.556 1.00 90.56 85 ASP A O 1
ATOM 668 N N . ARG A 1 86 ? 5.231 -3.366 -20.617 1.00 89.88 86 ARG A N 1
ATOM 669 C CA . ARG A 1 86 ? 6.010 -4.358 -19.872 1.00 89.88 86 ARG A CA 1
ATOM 670 C C . ARG A 1 86 ? 6.032 -4.144 -18.363 1.00 89.88 86 ARG A C 1
ATOM 672 O O . ARG A 1 86 ? 6.236 -5.100 -17.629 1.00 89.88 86 ARG A O 1
ATOM 679 N N . ARG A 1 87 ? 5.798 -2.914 -17.898 1.00 88.56 87 ARG A N 1
ATOM 680 C CA . ARG A 1 87 ? 5.771 -2.541 -16.473 1.00 88.56 87 ARG A CA 1
ATOM 681 C C . ARG A 1 87 ? 4.484 -2.974 -15.769 1.00 88.56 87 ARG A C 1
ATOM 683 O O . ARG A 1 87 ? 4.462 -3.041 -14.542 1.00 88.56 87 ARG A O 1
ATOM 690 N N . THR A 1 88 ? 3.424 -3.255 -16.526 1.00 92.31 88 THR A N 1
ATOM 691 C CA . THR A 1 88 ? 2.122 -3.679 -15.990 1.00 92.31 88 THR A CA 1
ATOM 692 C C . THR A 1 88 ? 2.145 -5.120 -15.496 1.00 92.31 88 THR A C 1
ATOM 694 O O . THR A 1 88 ? 1.383 -5.474 -14.598 1.00 92.31 88 THR A O 1
ATOM 697 N N . TRP A 1 89 ? 3.027 -5.952 -16.045 1.00 93.44 89 TRP A N 1
ATOM 698 C CA . TRP A 1 89 ? 3.075 -7.389 -15.786 1.00 93.44 89 TRP A CA 1
ATOM 699 C C . TRP A 1 89 ? 4.336 -7.760 -15.017 1.00 93.44 89 TRP A C 1
ATOM 701 O O . TRP A 1 89 ? 5.369 -7.107 -15.148 1.00 93.44 89 TRP A O 1
ATOM 711 N N . SER A 1 90 ? 4.254 -8.808 -14.204 1.00 91.19 90 SER A N 1
ATOM 712 C CA . SER A 1 90 ? 5.428 -9.380 -13.555 1.00 91.19 90 SER A CA 1
ATOM 713 C C . SER A 1 90 ? 6.337 -10.058 -14.581 1.00 91.19 90 SER A C 1
ATOM 715 O O . SER A 1 90 ? 5.897 -10.458 -15.661 1.00 91.19 90 SER A O 1
ATOM 717 N N . SER A 1 91 ? 7.608 -10.228 -14.225 1.00 82.81 91 SER A N 1
ATOM 718 C CA . SER A 1 91 ? 8.547 -10.997 -15.039 1.00 82.81 91 SER A CA 1
ATOM 719 C C . SER A 1 91 ? 8.310 -12.512 -14.878 1.00 82.81 91 SER A C 1
ATOM 721 O O . SER A 1 91 ? 7.969 -12.940 -13.772 1.00 82.81 91 SER A O 1
ATOM 723 N N . PRO A 1 92 ? 8.500 -13.334 -15.929 1.00 82.62 92 PRO A N 1
ATOM 724 C CA . PRO A 1 92 ? 8.774 -12.936 -17.312 1.00 82.62 92 PRO A CA 1
ATOM 725 C C . PRO A 1 92 ? 7.580 -12.202 -17.940 1.00 82.62 92 PRO A C 1
ATOM 727 O O . PRO A 1 92 ? 6.436 -12.645 -17.828 1.00 82.62 92 PRO A O 1
ATOM 730 N N . TYR A 1 93 ? 7.851 -11.073 -18.610 1.00 84.88 93 TYR A N 1
ATOM 731 C CA . TYR A 1 93 ? 6.810 -10.221 -19.193 1.00 84.88 93 TYR A CA 1
ATOM 732 C C . TYR A 1 93 ? 5.942 -11.011 -20.172 1.00 84.88 93 TYR A C 1
ATOM 734 O O . TYR A 1 93 ? 6.423 -11.540 -21.171 1.00 84.88 93 TYR A O 1
ATOM 742 N N . THR A 1 94 ? 4.643 -11.059 -19.888 1.00 88.81 94 THR A N 1
ATOM 743 C CA . THR A 1 94 ? 3.636 -11.630 -20.781 1.00 88.81 94 THR A CA 1
ATOM 744 C C . THR A 1 94 ? 2.333 -10.846 -20.621 1.00 88.81 94 THR A C 1
ATOM 746 O O . THR A 1 94 ? 1.754 -10.874 -19.530 1.00 88.81 94 THR A O 1
ATOM 749 N N . PRO A 1 95 ? 1.824 -10.170 -21.669 1.00 90.44 95 PRO A N 1
ATOM 750 C CA . PRO A 1 95 ? 0.511 -9.537 -21.632 1.00 90.44 95 PRO A CA 1
ATOM 751 C C . PRO A 1 95 ? -0.590 -10.515 -21.229 1.00 90.44 95 PRO A C 1
ATOM 753 O O . PRO A 1 95 ? -0.727 -11.607 -21.786 1.00 90.44 95 PRO A O 1
ATOM 756 N N . GLY A 1 96 ? -1.391 -10.132 -20.239 1.00 90.19 96 GLY A N 1
ATOM 757 C CA . GLY A 1 96 ? -2.392 -11.017 -19.652 1.00 90.19 96 GLY A CA 1
ATOM 758 C C . GLY A 1 96 ? -1.822 -12.085 -18.714 1.00 90.19 96 GLY A C 1
ATOM 759 O O . GLY A 1 96 ? -2.536 -13.048 -18.415 1.00 90.19 96 GLY A O 1
ATOM 760 N N . GLY A 1 97 ? -0.562 -11.954 -18.292 1.00 92.31 97 GLY A N 1
ATOM 761 C CA . GLY A 1 97 ? 0.056 -12.708 -17.202 1.00 92.31 97 GLY A CA 1
ATOM 762 C C . GLY A 1 97 ? -0.379 -12.197 -15.823 1.00 92.31 97 GLY A C 1
ATOM 763 O O . GLY A 1 97 ? -1.499 -11.711 -15.647 1.00 92.31 97 GLY A O 1
ATOM 764 N N . VAL A 1 98 ? 0.500 -12.307 -14.827 1.00 93.69 98 VAL A N 1
ATOM 765 C CA . VAL A 1 98 ? 0.258 -11.739 -13.491 1.00 93.69 98 VAL A CA 1
ATOM 766 C C . VAL A 1 98 ? 0.598 -10.249 -13.520 1.00 93.69 98 VAL A C 1
ATOM 768 O O . VAL A 1 98 ? 1.609 -9.850 -14.090 1.00 93.69 98 VAL A O 1
ATOM 771 N N . LEU A 1 99 ? -0.256 -9.408 -12.934 1.00 94.94 99 LEU A N 1
ATOM 772 C CA . LEU A 1 99 ? 0.031 -7.977 -12.820 1.00 94.94 99 LEU A CA 1
ATOM 773 C C . LEU A 1 99 ? 1.212 -7.739 -11.876 1.00 94.94 99 LEU A C 1
ATOM 775 O O . LEU A 1 99 ? 1.294 -8.371 -10.826 1.00 94.94 99 LEU A O 1
ATOM 779 N N . SER A 1 100 ? 2.062 -6.770 -12.204 1.00 94.12 100 SER A N 1
ATOM 780 C CA . SER A 1 100 ? 3.204 -6.371 -11.377 1.00 94.12 100 SER A CA 1
ATOM 781 C C . SER A 1 100 ? 2.760 -5.970 -9.963 1.00 94.12 100 SER A C 1
ATOM 783 O O . SER A 1 100 ? 3.285 -6.493 -8.983 1.00 94.12 100 SER A O 1
ATOM 785 N N . GLU A 1 101 ? 1.692 -5.167 -9.844 1.00 95.75 101 GLU A N 1
ATOM 786 C CA . GLU A 1 101 ? 1.101 -4.799 -8.546 1.00 95.75 101 GLU A CA 1
ATOM 787 C C . GLU A 1 101 ? 0.657 -6.032 -7.740 1.00 95.75 101 GLU A C 1
ATOM 789 O O . GLU A 1 101 ? 0.923 -6.122 -6.544 1.00 95.75 101 GLU A O 1
ATOM 794 N N . VAL A 1 102 ? 0.004 -7.004 -8.391 1.00 95.50 102 VAL A N 1
ATOM 795 C CA . VAL A 1 102 ? -0.453 -8.243 -7.738 1.00 95.50 102 VAL A CA 1
ATOM 796 C C . VAL A 1 102 ? 0.732 -9.052 -7.238 1.00 95.50 102 VAL A C 1
ATOM 798 O O . VAL A 1 102 ? 0.720 -9.516 -6.100 1.00 95.50 102 VAL A O 1
ATOM 801 N N . TYR A 1 103 ? 1.736 -9.224 -8.093 1.00 95.38 103 TYR A N 1
ATOM 802 C CA . TYR A 1 103 ? 2.921 -10.007 -7.796 1.00 95.38 103 TYR A CA 1
ATOM 803 C C . TYR A 1 103 ? 3.696 -9.412 -6.615 1.00 95.38 103 TYR A C 1
ATOM 805 O O . TYR A 1 103 ? 3.929 -10.107 -5.627 1.00 95.38 103 TYR A O 1
ATOM 813 N N . ILE A 1 104 ? 3.995 -8.110 -6.661 1.00 95.75 104 ILE A N 1
ATOM 814 C CA . ILE A 1 104 ? 4.692 -7.399 -5.581 1.00 95.75 104 ILE A CA 1
ATOM 815 C C . ILE A 1 104 ? 3.884 -7.460 -4.282 1.00 95.75 104 ILE A C 1
ATOM 817 O O . ILE A 1 104 ? 4.422 -7.816 -3.232 1.00 95.75 104 ILE A O 1
ATOM 821 N N . HIS A 1 105 ? 2.581 -7.164 -4.336 1.00 95.94 105 HIS A N 1
ATOM 822 C CA . HIS A 1 105 ? 1.747 -7.148 -3.135 1.00 95.94 105 HIS A CA 1
ATOM 823 C C . HIS A 1 105 ? 1.647 -8.538 -2.493 1.00 95.94 105 HIS A C 1
ATOM 825 O O . HIS A 1 105 ? 1.775 -8.670 -1.274 1.00 95.94 105 HIS A O 1
ATOM 831 N N . GLN A 1 106 ? 1.481 -9.588 -3.301 1.00 93.75 106 GLN A N 1
ATOM 832 C CA . GLN A 1 106 ? 1.468 -10.965 -2.815 1.00 93.75 106 GLN A CA 1
ATOM 833 C C . GLN A 1 106 ? 2.809 -11.345 -2.171 1.00 93.75 106 GLN A C 1
ATOM 835 O O . GLN A 1 106 ? 2.802 -11.854 -1.049 1.00 93.75 106 GLN A O 1
ATOM 840 N N . ARG A 1 107 ? 3.941 -11.048 -2.828 1.00 91.62 107 ARG A N 1
ATOM 841 C CA . ARG A 1 107 ? 5.287 -11.326 -2.297 1.00 91.62 107 ARG A CA 1
ATOM 842 C C . ARG A 1 107 ? 5.524 -10.644 -0.955 1.00 91.62 107 ARG A C 1
ATOM 844 O O . ARG A 1 107 ? 5.926 -11.297 0.003 1.00 91.62 107 ARG A O 1
ATOM 851 N N . LEU A 1 108 ? 5.225 -9.349 -0.863 1.00 93.50 108 LEU A N 1
ATOM 852 C CA . LEU A 1 108 ? 5.381 -8.588 0.378 1.00 93.50 108 LEU A CA 1
ATOM 853 C C . LEU A 1 108 ? 4.448 -9.095 1.482 1.00 93.50 108 LEU A C 1
ATOM 855 O O . LEU A 1 108 ? 4.840 -9.142 2.642 1.00 93.50 108 LEU A O 1
ATOM 859 N N . SER A 1 109 ? 3.230 -9.520 1.141 1.00 91.19 109 SER A N 1
ATOM 860 C CA . SER A 1 109 ? 2.308 -10.100 2.121 1.00 91.19 109 SER A CA 1
ATOM 861 C C . SER A 1 109 ? 2.782 -11.466 2.637 1.00 91.19 109 SER A C 1
ATOM 863 O O . SER A 1 109 ? 2.474 -11.816 3.777 1.00 91.19 109 SER A O 1
ATOM 865 N N . GLN A 1 110 ? 3.508 -12.243 1.826 1.00 90.12 110 GLN A N 1
ATOM 866 C CA . GLN A 1 110 ? 4.030 -13.566 2.194 1.00 90.12 110 GLN A CA 1
ATOM 867 C C . GLN A 1 110 ? 5.222 -13.505 3.157 1.00 90.12 110 GLN A C 1
ATOM 869 O O . GLN A 1 110 ? 5.470 -14.482 3.859 1.00 90.12 110 GLN A O 1
ATOM 874 N N . THR A 1 111 ? 5.911 -12.364 3.270 1.00 88.75 111 THR A N 1
ATOM 875 C CA . THR A 1 111 ? 6.991 -12.187 4.263 1.00 88.75 111 THR A CA 1
ATOM 876 C C . THR A 1 111 ? 6.471 -12.228 5.705 1.00 88.75 111 THR A C 1
ATOM 878 O O . THR A 1 111 ? 7.238 -12.432 6.646 1.00 88.75 111 THR A O 1
ATOM 881 N N . GLY A 1 112 ? 5.161 -12.028 5.897 1.00 86.81 112 GLY A N 1
ATOM 882 C CA . GLY A 1 112 ? 4.527 -11.935 7.209 1.00 86.81 112 GLY A CA 1
ATOM 883 C C . GLY A 1 112 ? 4.689 -10.567 7.877 1.00 86.81 112 GLY A C 1
ATOM 884 O O . GLY A 1 112 ? 4.391 -10.437 9.067 1.00 86.81 112 GLY A O 1
ATOM 885 N N . ASN A 1 113 ? 5.152 -9.547 7.144 1.00 89.94 113 ASN A N 1
ATOM 886 C CA . ASN A 1 113 ? 5.276 -8.190 7.665 1.00 89.94 113 ASN A CA 1
ATOM 887 C C . ASN A 1 113 ? 3.894 -7.605 8.001 1.00 89.94 113 ASN A C 1
ATOM 889 O O . ASN A 1 113 ? 3.032 -7.455 7.134 1.00 89.94 113 ASN A O 1
ATOM 893 N N . THR A 1 114 ? 3.672 -7.250 9.267 1.00 91.56 114 THR A N 1
ATOM 894 C CA . THR A 1 114 ? 2.373 -6.747 9.736 1.00 91.56 114 THR A CA 1
ATOM 895 C C . THR A 1 114 ? 2.100 -5.296 9.343 1.00 91.56 114 THR A C 1
ATOM 897 O O . THR A 1 114 ? 0.951 -4.863 9.441 1.00 91.56 114 THR A O 1
ATOM 900 N N . SER A 1 115 ? 3.100 -4.565 8.857 1.00 94.25 115 SER A N 1
ATOM 901 C CA . SER A 1 115 ? 2.985 -3.195 8.354 1.00 94.25 115 SER A CA 1
ATOM 902 C C . SER A 1 115 ? 2.731 -3.133 6.839 1.00 94.25 115 SER A C 1
ATOM 904 O O . SER A 1 115 ? 2.551 -2.052 6.287 1.00 94.25 115 SER A O 1
ATOM 906 N N . ILE A 1 116 ? 2.619 -4.278 6.160 1.00 95.25 116 ILE A N 1
ATOM 907 C CA . ILE A 1 116 ? 2.083 -4.372 4.797 1.00 95.25 116 ILE A CA 1
ATOM 908 C C . ILE A 1 116 ? 0.603 -4.764 4.869 1.00 95.25 116 ILE A C 1
ATOM 910 O O . ILE A 1 116 ? 0.188 -5.590 5.691 1.00 95.25 116 ILE A O 1
ATOM 914 N N . LEU A 1 117 ? -0.238 -4.157 4.027 1.00 95.25 117 LEU A N 1
ATOM 915 C CA . LEU A 1 117 ? -1.644 -4.546 3.940 1.00 95.25 117 LEU A CA 1
ATOM 916 C C . LEU A 1 117 ? -1.771 -6.008 3.491 1.00 95.25 117 LEU A C 1
ATOM 918 O O . LEU A 1 117 ? -1.202 -6.358 2.461 1.00 95.25 117 LEU A O 1
ATOM 922 N N . PRO A 1 118 ? -2.559 -6.855 4.176 1.00 91.81 118 PRO A N 1
ATOM 923 C CA . PRO A 1 118 ? -2.738 -8.230 3.739 1.00 91.81 118 PRO A CA 1
ATOM 924 C C . PRO A 1 118 ? -3.370 -8.321 2.349 1.00 91.81 118 PRO A C 1
ATOM 926 O O . PRO A 1 118 ? -4.439 -7.751 2.087 1.00 91.81 118 PRO A O 1
ATOM 929 N N . TYR A 1 119 ? -2.713 -9.086 1.484 1.00 92.75 119 TYR A N 1
ATOM 930 C CA . TYR A 1 119 ? -3.230 -9.488 0.186 1.00 92.75 119 TYR A CA 1
ATOM 931 C C . TYR A 1 119 ? -4.209 -10.662 0.355 1.00 92.75 119 TYR A C 1
ATOM 933 O O . TYR A 1 119 ? -3.901 -11.636 1.041 1.00 92.75 119 TYR A O 1
ATOM 941 N N . LEU A 1 120 ? -5.399 -10.583 -0.255 1.00 94.00 120 LEU A N 1
ATOM 942 C CA . LEU A 1 120 ? -6.431 -11.631 -0.152 1.00 94.00 120 LEU A CA 1
ATOM 943 C C . LEU A 1 120 ? -6.688 -12.381 -1.465 1.00 94.00 120 LEU A C 1
ATOM 945 O O . LEU A 1 120 ? -7.374 -13.402 -1.447 1.00 94.00 120 LEU A O 1
ATOM 949 N N . GLY A 1 121 ? -6.201 -11.872 -2.597 1.00 92.00 121 GLY A N 1
ATOM 950 C CA . GLY A 1 121 ? -6.384 -12.489 -3.910 1.00 92.00 121 GLY A CA 1
ATOM 951 C C . GLY A 1 121 ? -6.578 -11.469 -5.028 1.00 92.00 121 GLY A C 1
ATOM 952 O O . GLY A 1 121 ? -6.679 -10.265 -4.794 1.00 92.00 121 GLY A O 1
ATOM 953 N N . TYR A 1 122 ? -6.689 -11.958 -6.261 1.00 95.50 122 TYR A N 1
ATOM 954 C CA . TYR A 1 122 ? -6.961 -11.123 -7.427 1.00 95.50 122 TYR A CA 1
ATOM 955 C C . TYR A 1 122 ? -7.785 -11.855 -8.491 1.00 95.50 122 TYR A C 1
ATOM 957 O O . TYR A 1 122 ? -7.982 -13.070 -8.439 1.00 95.50 122 TYR A O 1
ATOM 965 N N . LYS A 1 123 ? -8.278 -11.097 -9.469 1.00 94.62 123 LYS A N 1
ATOM 966 C CA . LYS A 1 123 ? -8.903 -11.592 -10.696 1.00 94.62 123 LYS A CA 1
ATOM 967 C C . LYS A 1 123 ? -8.431 -10.780 -11.886 1.00 94.62 123 LYS A C 1
ATOM 969 O O . LYS A 1 123 ? -8.309 -9.565 -11.779 1.00 94.62 123 LYS A O 1
ATOM 974 N N . LEU A 1 124 ? -8.300 -11.447 -13.026 1.00 94.44 124 LEU A N 1
ATOM 975 C CA . LEU A 1 124 ? -8.042 -10.829 -14.320 1.00 94.44 124 LEU A CA 1
ATOM 976 C C . LEU A 1 124 ? -9.076 -11.324 -15.340 1.00 94.44 124 LEU A C 1
ATOM 978 O O . LEU A 1 124 ? -9.236 -12.529 -15.543 1.00 94.44 124 LEU A O 1
ATOM 982 N N . ASP A 1 125 ? -9.782 -10.400 -15.980 1.00 94.94 125 ASP A N 1
ATOM 983 C CA . ASP A 1 125 ? -10.614 -10.647 -17.154 1.00 94.94 125 ASP A CA 1
ATOM 984 C C . ASP A 1 125 ? -9.874 -10.146 -18.396 1.00 94.94 125 ASP A C 1
ATOM 986 O O . ASP A 1 125 ? -9.915 -8.964 -18.739 1.00 94.94 125 ASP A O 1
ATOM 990 N N . LYS A 1 126 ? -9.196 -11.076 -19.076 1.00 93.88 126 LYS A N 1
ATOM 991 C CA . LYS A 1 126 ? -8.386 -10.775 -20.263 1.00 93.88 126 LYS A CA 1
ATOM 992 C C . LYS A 1 126 ? -9.212 -10.263 -21.443 1.00 93.88 126 LYS A C 1
ATOM 994 O O . LYS A 1 126 ? -8.686 -9.537 -22.270 1.00 93.88 126 LYS A O 1
ATOM 999 N N . LYS A 1 127 ? -10.496 -10.635 -21.530 1.00 92.75 127 LYS A N 1
ATOM 1000 C CA . LYS A 1 127 ? -11.369 -10.200 -22.633 1.00 92.75 127 LYS A CA 1
ATOM 1001 C C . LYS A 1 127 ? -11.814 -8.754 -22.460 1.00 92.75 127 LYS A C 1
ATOM 1003 O O . LYS A 1 127 ? -12.080 -8.078 -23.445 1.00 92.75 127 LYS A O 1
ATOM 1008 N N . LYS A 1 128 ? -11.930 -8.308 -21.208 1.00 93.50 128 LYS A N 1
ATOM 1009 C CA . LYS A 1 128 ? -12.377 -6.956 -20.864 1.00 93.50 128 LYS A CA 1
ATOM 1010 C C . LYS A 1 128 ? -11.242 -6.017 -20.483 1.00 93.50 128 LYS A C 1
ATOM 1012 O O . LYS A 1 128 ? -11.523 -4.857 -20.221 1.00 93.50 128 LYS A O 1
ATOM 1017 N N . TYR A 1 129 ? -10.002 -6.504 -20.426 1.00 94.38 129 TYR A N 1
ATOM 1018 C CA . TYR A 1 129 ? -8.862 -5.743 -19.911 1.00 94.38 129 TYR A CA 1
ATOM 1019 C C . TYR A 1 129 ? -9.102 -5.248 -18.473 1.00 94.38 129 TYR A C 1
ATOM 1021 O O . TYR A 1 129 ? -8.692 -4.158 -18.098 1.00 94.38 129 TYR A O 1
ATOM 1029 N N . GLN A 1 130 ? -9.788 -6.048 -17.650 1.00 95.19 130 GLN A N 1
ATOM 1030 C CA . GLN A 1 130 ? -10.159 -5.659 -16.287 1.00 95.19 130 GLN A CA 1
ATOM 1031 C C . GLN A 1 130 ? -9.446 -6.510 -15.254 1.00 95.19 130 GLN A C 1
ATOM 1033 O O . GLN A 1 130 ? -9.385 -7.733 -15.382 1.00 95.19 130 GLN A O 1
ATOM 1038 N N . ALA A 1 131 ? -8.996 -5.887 -14.173 1.00 94.75 131 ALA A N 1
ATOM 1039 C CA . ALA A 1 131 ? -8.430 -6.590 -13.036 1.00 94.75 131 ALA A CA 1
ATOM 1040 C C . ALA A 1 131 ? -9.075 -6.154 -11.720 1.00 94.75 131 ALA A C 1
ATOM 1042 O O . ALA A 1 131 ? -9.583 -5.042 -11.583 1.00 94.75 131 ALA A O 1
ATOM 1043 N N . LYS A 1 132 ? -9.087 -7.056 -10.739 1.00 95.69 132 LYS A N 1
ATOM 1044 C CA . LYS A 1 132 ? -9.542 -6.773 -9.376 1.00 95.69 132 LYS A CA 1
ATOM 1045 C C . LYS A 1 132 ? -8.538 -7.309 -8.379 1.00 95.69 132 LYS A C 1
ATOM 1047 O O . LYS A 1 132 ? -8.221 -8.491 -8.448 1.00 95.69 132 LYS A O 1
ATOM 1052 N N . ILE A 1 133 ? -8.098 -6.478 -7.444 1.00 95.44 133 ILE A N 1
ATOM 1053 C CA . ILE A 1 133 ? -7.268 -6.885 -6.303 1.00 95.44 133 ILE A CA 1
ATOM 1054 C C . ILE A 1 133 ? -8.129 -6.830 -5.049 1.00 95.44 133 ILE A C 1
ATOM 1056 O O . ILE A 1 133 ? -8.871 -5.867 -4.852 1.00 95.44 133 ILE A O 1
ATOM 1060 N N . TYR A 1 134 ? -8.047 -7.865 -4.220 1.00 95.81 134 TYR A N 1
ATOM 1061 C CA . TYR A 1 134 ? -8.787 -7.978 -2.972 1.00 95.81 134 TYR A CA 1
ATOM 1062 C C . TYR A 1 134 ? -7.848 -7.837 -1.778 1.00 95.81 134 TYR A C 1
ATOM 1064 O O . TYR A 1 134 ? -6.834 -8.530 -1.691 1.00 95.81 134 TYR A O 1
ATOM 1072 N N . THR A 1 135 ? -8.207 -6.971 -0.835 1.00 95.00 135 THR A N 1
ATOM 1073 C CA . THR A 1 135 ? -7.395 -6.668 0.352 1.00 95.00 135 THR A CA 1
ATOM 1074 C C . THR A 1 135 ? -8.259 -6.552 1.605 1.00 95.00 135 THR A C 1
ATOM 1076 O O . THR A 1 135 ? -9.493 -6.513 1.532 1.00 95.00 135 THR A O 1
ATOM 1079 N N . SER A 1 136 ? -7.626 -6.530 2.779 1.00 92.50 136 SER A N 1
ATOM 1080 C CA . SER A 1 136 ? -8.327 -6.282 4.044 1.00 9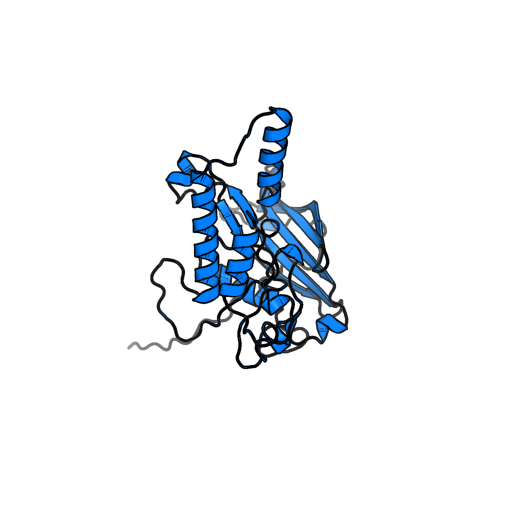2.50 136 SER A CA 1
ATOM 1081 C C . SER A 1 136 ? -8.908 -4.866 4.109 1.00 92.50 136 SER A C 1
ATOM 1083 O O . SER A 1 136 ? -8.277 -3.901 3.685 1.00 92.50 136 SER A O 1
ATOM 1085 N N . TYR A 1 137 ? -10.105 -4.734 4.683 1.00 94.06 137 TYR A N 1
ATOM 1086 C CA . TYR A 1 137 ? -10.745 -3.439 4.914 1.00 94.06 137 TYR A CA 1
ATOM 1087 C C . TYR A 1 137 ? -10.272 -2.780 6.215 1.00 94.06 137 TYR A C 1
ATOM 1089 O O . TYR A 1 137 ? -10.212 -3.439 7.251 1.00 94.06 137 TYR A O 1
ATOM 1097 N N . SER A 1 138 ? -10.005 -1.472 6.156 1.00 94.19 138 SER A N 1
ATOM 1098 C CA . SER A 1 138 ? -9.806 -0.605 7.320 1.00 94.19 138 SER A CA 1
ATOM 1099 C C . SER A 1 138 ? -11.040 0.265 7.559 1.00 94.19 138 SER A C 1
ATOM 1101 O O . SER A 1 138 ? -11.539 0.918 6.643 1.00 94.19 138 SER A O 1
ATOM 1103 N N . ASN A 1 139 ? -11.481 0.333 8.815 1.00 90.88 139 ASN A N 1
ATOM 1104 C CA . ASN A 1 139 ? -12.515 1.256 9.288 1.00 90.88 139 ASN A CA 1
ATOM 1105 C C . ASN A 1 139 ? -11.954 2.559 9.898 1.00 90.88 139 ASN A C 1
ATOM 1107 O O . ASN A 1 139 ? -12.746 3.398 10.324 1.00 90.88 139 ASN A O 1
ATOM 1111 N N . ARG A 1 140 ? -10.626 2.742 9.966 1.00 93.75 140 ARG A N 1
ATOM 1112 C CA . ARG A 1 140 ? -9.980 3.913 10.602 1.00 93.75 140 ARG A CA 1
ATOM 1113 C C . ARG A 1 140 ? -9.466 4.954 9.610 1.00 93.75 140 ARG A C 1
ATOM 1115 O O . ARG A 1 140 ? -9.021 6.019 10.028 1.00 93.75 140 ARG A O 1
ATOM 1122 N N . GLY A 1 141 ? -9.572 4.673 8.314 1.00 94.00 141 GLY A N 1
ATOM 1123 C CA . GLY A 1 141 ? -9.128 5.579 7.262 1.00 94.00 141 GLY A CA 1
ATOM 1124 C C . GLY A 1 141 ? -7.611 5.585 7.096 1.00 94.00 141 GLY A C 1
ATOM 1125 O O . GLY A 1 141 ? -6.934 4.603 7.399 1.00 94.00 141 GLY A O 1
ATOM 1126 N N . GLU A 1 142 ? -7.099 6.688 6.565 1.00 95.25 142 GLU A N 1
ATOM 1127 C CA . GLU A 1 142 ? -5.701 6.862 6.173 1.00 95.25 142 GLU A CA 1
ATOM 1128 C C . GLU A 1 142 ? -4.965 7.866 7.089 1.00 95.25 142 GLU A C 1
ATOM 1130 O O . GLU A 1 142 ? -5.599 8.667 7.790 1.00 95.25 142 GLU A O 1
ATOM 1135 N N . LEU A 1 143 ? -3.629 7.781 7.145 1.00 95.94 143 LEU A N 1
ATOM 1136 C CA . LEU A 1 143 ? -2.793 8.555 8.071 1.00 95.94 143 LEU A CA 1
ATOM 1137 C C . LEU A 1 143 ? -2.864 10.071 7.829 1.00 95.94 143 LEU A C 1
ATOM 1139 O O . LEU A 1 143 ? -2.935 10.842 8.785 1.00 95.94 143 LEU A O 1
ATOM 1143 N N . PHE A 1 144 ? -2.888 10.522 6.580 1.00 94.69 144 PHE A N 1
ATOM 1144 C CA . PHE A 1 144 ? -3.099 11.928 6.230 1.00 94.69 144 PHE A CA 1
ATOM 1145 C C . PHE A 1 144 ? -4.461 12.451 6.722 1.00 94.69 144 PHE A C 1
ATOM 1147 O O . PHE A 1 144 ? -4.576 13.598 7.165 1.00 94.69 144 PHE A O 1
ATOM 1154 N N . GLY A 1 145 ? -5.483 11.599 6.765 1.00 95.44 145 GLY A N 1
ATOM 1155 C CA . GLY A 1 145 ? -6.786 11.882 7.362 1.00 95.44 145 GLY A CA 1
ATOM 1156 C C . GLY A 1 145 ? -6.689 12.140 8.868 1.00 95.44 145 GLY A C 1
ATOM 1157 O O . GLY A 1 145 ? -7.314 13.078 9.379 1.00 95.44 145 GLY A O 1
ATOM 1158 N N . LEU A 1 146 ? -5.850 11.367 9.567 1.00 95.50 146 LEU A N 1
ATOM 1159 C CA . LEU A 1 146 ? -5.516 11.583 10.977 1.00 95.50 146 LEU A CA 1
ATOM 1160 C C . LEU A 1 146 ? -4.726 12.883 11.178 1.00 95.50 146 LEU A C 1
ATOM 1162 O O . LEU A 1 146 ? -5.078 13.678 12.048 1.00 95.50 146 LEU A O 1
ATOM 1166 N N . MET A 1 147 ? -3.726 13.162 10.340 1.00 94.44 147 MET A N 1
ATOM 1167 C CA . MET A 1 147 ? -2.974 14.425 10.391 1.00 94.44 147 MET A CA 1
ATOM 1168 C C . MET A 1 147 ? -3.904 15.634 10.219 1.00 94.44 147 MET A C 1
ATOM 1170 O O . MET A 1 147 ? -3.896 16.567 11.024 1.00 94.44 147 MET A O 1
ATOM 1174 N N . LYS A 1 148 ? -4.811 15.580 9.237 1.00 95.00 148 LYS A N 1
ATOM 1175 C CA . LYS A 1 148 ? -5.862 16.591 9.044 1.00 95.00 148 LYS A CA 1
ATOM 1176 C C . LYS A 1 148 ? -6.798 16.718 10.241 1.00 95.00 148 LYS A C 1
ATOM 1178 O O . LYS A 1 148 ? -7.358 17.791 10.461 1.00 95.00 148 LYS A O 1
ATOM 1183 N N . HIS A 1 149 ? -7.060 15.638 10.973 1.00 94.62 149 HIS A N 1
ATOM 1184 C CA . HIS A 1 149 ? -7.875 15.693 12.184 1.00 94.62 149 HIS A CA 1
ATOM 1185 C C . HIS A 1 149 ? -7.187 16.522 13.278 1.00 94.62 149 HIS A C 1
ATOM 1187 O O . HIS A 1 149 ? -7.785 17.491 13.745 1.00 94.62 149 HIS A O 1
ATOM 1193 N N . TYR A 1 150 ? -5.922 16.232 13.596 1.00 94.38 150 TYR A N 1
ATOM 1194 C CA . TYR A 1 150 ? -5.151 16.974 14.605 1.00 94.38 150 TYR A CA 1
ATOM 1195 C C . TYR A 1 150 ? -4.903 18.441 14.214 1.00 94.38 150 TYR A C 1
ATOM 1197 O O . TYR A 1 150 ? -5.075 19.342 15.039 1.00 94.38 150 TYR A O 1
ATOM 1205 N N . ASN A 1 151 ? -4.631 18.718 12.934 1.00 92.88 151 ASN A N 1
ATOM 1206 C CA . ASN A 1 151 ? -4.518 20.097 12.443 1.00 92.88 151 ASN A CA 1
ATOM 1207 C C . ASN A 1 151 ? -5.831 20.876 12.632 1.00 92.88 151 ASN A C 1
ATOM 1209 O O . ASN A 1 151 ? -5.831 22.003 13.126 1.00 92.88 151 ASN A O 1
ATOM 1213 N N . ARG A 1 152 ? -6.982 20.261 12.320 1.00 94.56 152 ARG A N 1
ATOM 1214 C CA . ARG A 1 152 ? -8.300 20.884 12.547 1.00 94.56 152 ARG A CA 1
ATOM 1215 C C . ARG A 1 152 ? -8.599 21.101 14.028 1.00 94.56 152 ARG A C 1
ATOM 1217 O O . ARG A 1 152 ? -9.211 22.113 14.362 1.00 94.56 152 ARG A O 1
ATOM 1224 N N . MET A 1 153 ? -8.201 20.177 14.901 1.00 94.06 153 MET A N 1
ATOM 1225 C CA . MET A 1 153 ? -8.336 20.359 16.349 1.00 94.06 153 MET A CA 1
ATOM 1226 C C . MET A 1 153 ? -7.519 21.553 16.833 1.00 94.06 153 MET A C 1
ATOM 1228 O O . MET A 1 153 ? -8.066 22.400 17.533 1.00 94.06 153 MET A O 1
ATOM 1232 N N . SER A 1 154 ? -6.268 21.665 16.379 1.00 93.25 154 SER A N 1
ATOM 1233 C CA . SER A 1 154 ? -5.388 22.787 16.722 1.00 93.25 154 SER A CA 1
ATOM 1234 C C . SER A 1 154 ? -6.008 24.131 16.332 1.00 93.25 154 SER A C 1
ATOM 1236 O O . SER A 1 154 ? -6.106 25.045 17.147 1.00 93.25 154 SER A O 1
ATOM 1238 N N . HIS A 1 155 ? -6.526 24.229 15.102 1.00 91.31 155 HIS A N 1
ATOM 1239 C CA . HIS A 1 155 ? -7.212 25.437 14.637 1.00 91.31 155 HIS A CA 1
ATOM 1240 C C . HIS A 1 155 ? -8.459 25.780 15.460 1.00 91.31 155 HIS A C 1
ATOM 1242 O O . HIS A 1 155 ? -8.701 26.950 15.734 1.00 91.31 155 HIS A O 1
ATOM 1248 N N . ARG A 1 156 ? -9.256 24.781 15.862 1.00 92.75 156 ARG A N 1
ATOM 1249 C CA . ARG A 1 156 ? -10.480 25.000 16.652 1.00 92.75 156 ARG A CA 1
ATOM 1250 C C . ARG A 1 156 ? -10.195 25.401 18.095 1.00 92.75 156 ARG A C 1
ATOM 1252 O O . ARG A 1 156 ? -10.943 26.197 18.648 1.00 92.75 156 ARG A O 1
ATOM 1259 N N . ALA A 1 157 ? -9.154 24.836 18.698 1.00 92.25 157 ALA A N 1
ATOM 1260 C CA . ALA A 1 157 ? -8.762 25.136 20.070 1.00 92.25 157 ALA A CA 1
ATOM 1261 C C . ALA A 1 157 ? -8.008 26.472 20.197 1.00 92.25 157 ALA A C 1
ATOM 1263 O O . ALA A 1 157 ? -7.849 26.978 21.304 1.00 92.25 157 ALA A O 1
ATOM 1264 N N . GLY A 1 158 ? -7.508 27.023 19.083 1.00 92.94 158 GLY A N 1
ATOM 1265 C CA . GLY A 1 158 ? -6.611 28.182 19.095 1.00 92.94 158 GLY A CA 1
ATOM 1266 C C . GLY A 1 158 ? -5.230 27.875 19.688 1.00 92.94 158 GLY A C 1
ATOM 1267 O O . GLY A 1 158 ? -4.442 28.790 19.908 1.00 92.94 158 GLY A O 1
ATOM 1268 N N . THR A 1 159 ? -4.929 26.601 19.952 1.00 92.00 159 THR A N 1
ATOM 1269 C CA . THR A 1 159 ? -3.680 26.125 20.557 1.00 92.00 159 THR A CA 1
ATOM 1270 C C . THR A 1 159 ? -3.212 24.837 19.870 1.00 92.00 159 THR A C 1
ATOM 1272 O O . THR A 1 159 ? -4.047 24.067 19.385 1.00 92.00 159 THR A O 1
ATOM 1275 N N . PRO A 1 160 ? -1.892 24.569 19.795 1.00 90.69 160 PRO A N 1
ATOM 1276 C CA . PRO A 1 160 ? -1.382 23.347 19.181 1.00 90.69 160 PRO A CA 1
ATOM 1277 C C . PRO A 1 160 ? -1.929 22.086 19.860 1.00 90.69 160 PRO A C 1
ATOM 1279 O O . PRO A 1 160 ? -1.722 21.857 21.048 1.00 90.69 160 PRO A O 1
ATOM 1282 N N . CYS A 1 161 ? -2.585 21.241 19.072 1.00 92.81 161 CYS A N 1
ATOM 1283 C CA . CYS A 1 161 ? -2.985 19.885 19.423 1.00 92.81 161 CYS A CA 1
ATOM 1284 C C . CYS A 1 161 ? -2.203 18.930 18.508 1.00 92.81 161 CYS A C 1
ATOM 1286 O O . CYS A 1 161 ? -2.742 18.507 17.482 1.00 92.81 161 CYS A O 1
ATOM 1288 N N . PRO A 1 162 ? -0.919 18.645 18.797 1.00 92.44 162 PRO A N 1
ATOM 1289 C CA . PRO A 1 162 ? -0.112 17.777 17.952 1.00 92.44 162 PRO A CA 1
ATOM 1290 C C . PRO A 1 162 ? -0.531 16.313 18.099 1.00 92.44 162 PRO A C 1
ATOM 1292 O O . PRO A 1 162 ? -1.101 15.897 19.112 1.00 92.44 162 PRO A O 1
ATOM 1295 N N . ILE A 1 163 ? -0.192 15.511 17.090 1.00 94.12 163 ILE A N 1
ATOM 1296 C CA . ILE A 1 163 ? -0.186 14.055 17.238 1.00 94.12 163 ILE A CA 1
ATOM 1297 C C . ILE A 1 163 ? 0.779 13.708 18.386 1.00 94.12 163 ILE A C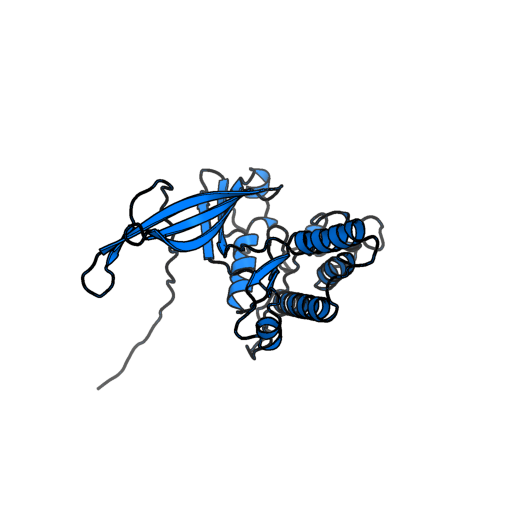 1
ATOM 1299 O O . ILE A 1 163 ? 1.880 14.261 18.418 1.00 94.12 163 ILE A O 1
ATOM 1303 N N . PRO A 1 164 ? 0.413 12.809 19.320 1.00 94.19 164 PRO A N 1
ATOM 1304 C CA . PRO A 1 164 ? 1.309 12.420 20.400 1.00 94.19 164 PRO A CA 1
ATOM 1305 C C . PRO A 1 164 ? 2.641 11.900 19.857 1.00 94.19 164 PRO A C 1
ATOM 1307 O O . PRO A 1 164 ? 2.660 10.951 19.074 1.00 94.19 164 PRO A O 1
ATOM 1310 N N . GLU A 1 165 ? 3.753 12.475 20.311 1.00 95.31 165 GLU A N 1
ATOM 1311 C CA . GLU A 1 165 ? 5.100 12.080 19.882 1.00 95.31 165 GLU A CA 1
ATOM 1312 C C . GLU A 1 165 ? 5.354 10.562 19.998 1.00 95.31 165 GLU A C 1
ATOM 1314 O O . GLU A 1 165 ? 5.838 9.969 19.033 1.00 95.31 165 GLU A O 1
ATOM 1319 N N . PRO A 1 166 ? 4.944 9.864 21.081 1.00 95.50 166 PRO A N 1
ATOM 1320 C CA . PRO A 1 166 ? 5.131 8.415 21.157 1.00 95.50 166 PRO A CA 1
ATOM 1321 C C . PRO A 1 166 ? 4.412 7.644 20.038 1.00 95.50 166 PRO A C 1
ATOM 1323 O O . PRO A 1 166 ? 4.896 6.607 19.584 1.00 95.50 166 PRO A O 1
ATOM 1326 N N . TYR A 1 167 ? 3.279 8.162 19.556 1.00 95.75 167 TYR A N 1
ATOM 1327 C CA . TYR A 1 167 ? 2.583 7.577 18.415 1.00 95.75 167 TYR A CA 1
ATOM 1328 C C . TYR A 1 167 ? 3.313 7.863 17.096 1.00 95.75 167 TYR A C 1
ATOM 1330 O O . TYR A 1 167 ? 3.365 6.985 16.241 1.00 95.75 167 TYR A O 1
ATOM 1338 N N . ILE A 1 168 ? 3.948 9.029 16.939 1.00 95.19 168 ILE A N 1
ATOM 1339 C CA . ILE A 1 168 ? 4.800 9.322 15.772 1.00 95.19 168 ILE A CA 1
ATOM 1340 C C . ILE A 1 168 ? 5.929 8.288 15.671 1.00 95.19 168 ILE A C 1
ATOM 1342 O O . ILE A 1 168 ? 6.140 7.714 14.603 1.00 95.19 168 ILE A O 1
ATOM 1346 N N . TRP A 1 169 ? 6.587 7.966 16.788 1.00 95.25 169 TRP A N 1
ATOM 1347 C CA . TRP A 1 169 ? 7.612 6.917 16.829 1.00 95.25 169 TRP A CA 1
ATOM 1348 C C . TRP A 1 169 ? 7.059 5.525 16.494 1.00 95.25 169 TRP A C 1
ATOM 1350 O O . TRP A 1 169 ? 7.704 4.760 15.775 1.00 95.25 169 TRP A O 1
ATOM 1360 N N . HIS A 1 170 ? 5.845 5.204 16.950 1.00 95.06 170 HIS A N 1
ATOM 1361 C CA . HIS A 1 170 ? 5.161 3.959 16.585 1.00 95.06 170 HIS A CA 1
ATOM 1362 C C . HIS A 1 170 ? 4.894 3.860 15.071 1.00 95.06 170 HIS A C 1
ATOM 1364 O O . HIS A 1 170 ? 5.147 2.815 14.456 1.00 95.06 170 HIS A O 1
ATOM 1370 N N . VAL A 1 171 ? 4.436 4.956 14.454 1.00 95.69 171 VAL A N 1
ATOM 1371 C CA . VAL A 1 171 ? 4.254 5.047 12.999 1.00 95.69 171 VAL A CA 1
ATOM 1372 C C . VAL A 1 171 ? 5.599 4.882 12.292 1.00 95.69 171 VAL A C 1
ATOM 1374 O O . VAL A 1 171 ? 5.723 4.003 11.442 1.00 95.69 171 VAL A O 1
ATOM 1377 N N . ALA A 1 172 ? 6.624 5.646 12.680 1.00 94.12 172 ALA A N 1
ATOM 1378 C CA . ALA A 1 172 ? 7.955 5.582 12.077 1.00 94.12 172 ALA A CA 1
ATOM 1379 C C . ALA A 1 172 ? 8.532 4.157 12.097 1.00 94.12 172 ALA A C 1
ATOM 1381 O O . ALA A 1 172 ? 8.976 3.660 11.064 1.00 94.12 172 ALA A O 1
ATOM 1382 N N . ASN A 1 173 ? 8.436 3.455 13.230 1.00 92.81 173 ASN A N 1
ATOM 1383 C CA . ASN A 1 173 ? 8.878 2.066 13.348 1.00 92.81 173 ASN A CA 1
ATOM 1384 C C . ASN A 1 173 ? 8.139 1.127 12.373 1.00 92.81 173 ASN A C 1
ATOM 1386 O O . ASN A 1 173 ? 8.760 0.284 11.730 1.00 92.81 173 ASN A O 1
ATOM 1390 N N . SER A 1 174 ? 6.822 1.287 12.210 1.00 93.25 174 SER A N 1
ATOM 1391 C CA . SER A 1 174 ? 6.032 0.489 11.256 1.00 93.25 174 SER A CA 1
ATOM 1392 C C . SER A 1 174 ? 6.452 0.736 9.799 1.00 93.25 174 SER A C 1
ATOM 1394 O O . SER A 1 174 ? 6.553 -0.198 8.998 1.00 93.25 174 SER A O 1
ATOM 1396 N N . LEU A 1 175 ? 6.743 1.990 9.448 1.00 94.06 175 LEU A N 1
ATOM 1397 C CA . LEU A 1 175 ? 7.160 2.364 8.094 1.00 94.06 175 LEU A CA 1
ATOM 1398 C C . LEU A 1 175 ? 8.577 1.875 7.786 1.00 94.06 175 LEU A C 1
ATOM 1400 O O . LEU A 1 175 ? 8.786 1.279 6.732 1.00 94.06 175 LEU A O 1
ATOM 1404 N N . LEU A 1 176 ? 9.510 2.003 8.733 1.00 92.06 176 LEU A N 1
ATOM 1405 C CA . LEU A 1 176 ? 10.863 1.454 8.605 1.00 92.06 176 LEU A CA 1
ATOM 1406 C C . LEU A 1 176 ? 10.848 -0.074 8.464 1.00 92.06 176 LEU A C 1
ATOM 1408 O O . LEU A 1 176 ? 11.540 -0.617 7.607 1.00 92.06 176 LEU A O 1
ATOM 1412 N N . ASN A 1 177 ? 9.999 -0.775 9.224 1.00 90.88 177 ASN A N 1
ATOM 1413 C CA . ASN A 1 177 ? 9.825 -2.223 9.067 1.00 90.88 177 ASN A CA 1
ATOM 1414 C C . ASN A 1 177 ? 9.271 -2.595 7.684 1.00 90.88 177 ASN A C 1
ATOM 1416 O O . ASN A 1 177 ? 9.661 -3.619 7.122 1.00 90.88 177 ASN A O 1
ATOM 1420 N N . SER A 1 178 ? 8.369 -1.784 7.127 1.00 93.56 178 SER A N 1
ATOM 1421 C CA . SER A 1 178 ? 7.836 -1.992 5.773 1.00 93.56 178 SER A CA 1
ATOM 1422 C C . SER A 1 178 ? 8.918 -1.782 4.715 1.00 93.56 178 SER A C 1
ATOM 1424 O O . SER A 1 178 ? 9.075 -2.616 3.828 1.00 93.56 178 SER A O 1
ATOM 1426 N N . MET A 1 179 ? 9.706 -0.711 4.836 1.00 92.75 179 MET A N 1
ATOM 1427 C CA . MET A 1 179 ? 10.818 -0.412 3.929 1.00 92.75 179 MET A CA 1
ATOM 1428 C C . MET A 1 179 ? 11.902 -1.484 3.980 1.00 92.75 179 MET A C 1
ATOM 1430 O O . MET A 1 179 ? 12.336 -1.952 2.935 1.00 92.75 179 MET A O 1
ATOM 1434 N N . ASN A 1 180 ? 12.281 -1.948 5.174 1.00 91.38 180 ASN A N 1
ATOM 1435 C CA . ASN A 1 180 ? 13.247 -3.036 5.310 1.00 91.38 180 ASN A CA 1
ATOM 1436 C C . ASN A 1 180 ? 12.748 -4.332 4.649 1.00 91.38 180 ASN A C 1
ATOM 1438 O O . ASN A 1 180 ? 13.524 -5.044 4.013 1.00 91.38 180 ASN A O 1
ATOM 1442 N N . CYS A 1 181 ? 11.446 -4.613 4.750 1.00 92.00 181 CYS A N 1
ATOM 1443 C CA . CYS A 1 181 ? 10.821 -5.741 4.064 1.00 92.00 181 CYS A CA 1
ATOM 1444 C C . CYS A 1 181 ? 10.832 -5.580 2.540 1.00 92.00 181 CYS A C 1
ATOM 1446 O O . CYS A 1 181 ? 11.060 -6.560 1.840 1.00 92.00 181 CYS A O 1
ATOM 1448 N N . MET A 1 182 ? 10.592 -4.378 2.015 1.00 94.12 182 MET A N 1
ATOM 1449 C CA . MET A 1 182 ? 10.679 -4.114 0.575 1.00 94.12 182 MET A CA 1
ATOM 1450 C C . MET A 1 182 ? 12.126 -4.213 0.065 1.00 94.12 182 MET A C 1
ATOM 1452 O O . MET A 1 182 ? 12.367 -4.806 -0.985 1.00 94.12 182 MET A O 1
ATOM 1456 N N . TYR A 1 183 ? 13.090 -3.731 0.852 1.00 92.88 183 TYR A N 1
ATOM 1457 C CA . TYR A 1 183 ? 14.518 -3.775 0.541 1.00 92.88 183 TYR A CA 1
ATOM 1458 C C . TYR A 1 183 ? 15.092 -5.199 0.551 1.00 92.88 183 TYR A C 1
ATOM 1460 O O . TYR A 1 183 ? 15.743 -5.611 -0.402 1.00 92.88 183 TYR A O 1
ATOM 1468 N N . SER A 1 184 ? 14.833 -5.968 1.611 1.00 88.38 184 SER A N 1
ATOM 1469 C CA . SER A 1 184 ? 15.548 -7.227 1.880 1.00 88.38 184 SER A CA 1
ATOM 1470 C C . SER A 1 184 ? 14.684 -8.489 1.858 1.00 88.38 184 SER A C 1
ATOM 1472 O O . SER A 1 184 ? 15.217 -9.592 1.947 1.00 88.38 184 SER A O 1
ATOM 1474 N N . GLY A 1 185 ? 13.354 -8.357 1.826 1.00 84.81 185 GLY A N 1
ATOM 1475 C CA . GLY A 1 185 ? 12.420 -9.479 1.978 1.00 84.81 185 GLY A CA 1
ATOM 1476 C C . GLY A 1 185 ? 12.326 -10.036 3.396 1.00 84.81 185 GLY A C 1
ATOM 1477 O O . GLY A 1 185 ? 11.399 -10.787 3.704 1.00 84.81 185 GLY A O 1
ATOM 1478 N N . ALA A 1 186 ? 13.247 -9.653 4.281 1.00 72.00 186 ALA A N 1
ATOM 1479 C CA . ALA A 1 186 ? 13.257 -10.092 5.660 1.00 72.00 186 ALA A CA 1
ATOM 1480 C C . ALA A 1 186 ? 12.201 -9.340 6.480 1.00 72.00 186 ALA A C 1
ATOM 1482 O O . ALA A 1 186 ? 12.047 -8.117 6.406 1.00 72.00 186 ALA A O 1
ATOM 1483 N N . THR A 1 187 ? 11.505 -10.079 7.338 1.00 65.12 187 THR A N 1
ATOM 1484 C CA . THR A 1 187 ? 10.909 -9.491 8.540 1.00 65.12 187 THR A CA 1
ATOM 1485 C C . THR A 1 187 ? 11.934 -9.558 9.671 1.00 65.12 187 THR A C 1
ATOM 1487 O O . THR A 1 187 ? 12.898 -10.310 9.576 1.00 65.12 187 THR A O 1
ATOM 1490 N N . ASN A 1 188 ? 11.739 -8.829 10.777 1.00 53.50 188 ASN A N 1
ATOM 1491 C CA . ASN A 1 188 ? 12.587 -8.917 11.988 1.00 53.50 188 ASN A CA 1
ATOM 1492 C C . ASN A 1 188 ? 12.653 -10.332 12.625 1.00 53.50 188 ASN A C 1
ATOM 1494 O O . ASN A 1 188 ? 13.113 -10.494 13.753 1.00 53.50 188 ASN A O 1
ATOM 1498 N N . LYS A 1 189 ? 12.160 -11.369 11.940 1.00 43.97 189 LYS A N 1
ATOM 1499 C CA . LYS A 1 189 ? 12.271 -12.775 12.297 1.00 43.97 189 LYS A CA 1
ATOM 1500 C C . LYS A 1 189 ? 13.177 -13.452 11.280 1.00 43.97 189 LYS A C 1
ATOM 1502 O O . LYS A 1 189 ? 12.901 -13.386 10.091 1.00 43.97 189 LYS A O 1
ATOM 1507 N N . ASN A 1 190 ? 14.215 -14.109 11.791 1.00 41.72 190 ASN A N 1
ATOM 1508 C CA . ASN A 1 190 ? 15.186 -14.959 11.098 1.00 41.72 190 ASN A CA 1
ATOM 1509 C C . ASN A 1 190 ? 14.570 -15.848 9.997 1.00 41.72 190 ASN A C 1
ATOM 1511 O O . ASN A 1 190 ? 14.340 -17.037 10.213 1.00 41.72 190 ASN A O 1
ATOM 1515 N N . ILE A 1 191 ? 14.340 -15.291 8.812 1.00 45.81 191 ILE A N 1
ATOM 1516 C CA . ILE A 1 191 ? 14.157 -16.046 7.578 1.00 45.81 191 ILE A CA 1
ATOM 1517 C C . ILE A 1 191 ? 15.450 -15.845 6.793 1.00 45.81 191 ILE A C 1
ATOM 1519 O O . ILE A 1 191 ? 15.692 -14.788 6.216 1.00 45.81 191 ILE A O 1
ATOM 1523 N N . ALA A 1 192 ? 16.311 -16.861 6.851 1.00 44.53 192 ALA A N 1
ATOM 1524 C CA . ALA A 1 192 ? 17.380 -17.049 5.881 1.00 44.53 192 ALA A CA 1
ATOM 1525 C C . ALA A 1 192 ? 16.741 -17.295 4.490 1.00 44.53 192 ALA A C 1
ATOM 1527 O O . ALA A 1 192 ? 15.757 -18.022 4.410 1.00 44.53 192 ALA A O 1
ATOM 1528 N N . GLY A 1 193 ? 17.225 -16.738 3.379 1.00 39.19 193 GLY A N 1
ATOM 1529 C CA . GLY A 1 193 ? 18.437 -15.947 3.240 1.00 39.19 193 GLY A CA 1
ATOM 1530 C C . GLY A 1 193 ? 18.519 -15.094 1.962 1.00 39.19 193 GLY A C 1
ATOM 1531 O O . GLY A 1 193 ? 17.655 -15.167 1.086 1.00 39.19 193 GLY A O 1
ATOM 1532 N N . PRO A 1 194 ? 19.574 -14.265 1.888 1.00 48.03 194 PRO A N 1
ATOM 1533 C CA . PRO A 1 194 ? 19.881 -13.362 0.784 1.00 48.03 194 PRO A CA 1
ATOM 1534 C C . PRO A 1 194 ? 20.427 -14.140 -0.420 1.00 48.03 194 PRO A C 1
ATOM 1536 O O . PRO A 1 194 ? 21.625 -14.401 -0.519 1.00 48.03 194 PRO A O 1
ATOM 1539 N N . GLY A 1 195 ? 19.532 -14.508 -1.336 1.00 52.47 195 GLY A N 1
ATOM 1540 C CA . GLY A 1 195 ? 19.903 -15.072 -2.638 1.00 52.47 195 GLY A CA 1
ATOM 1541 C C . GLY A 1 195 ? 18.914 -14.774 -3.770 1.00 52.47 195 GLY A C 1
ATOM 1542 O O . GLY A 1 195 ? 19.341 -14.641 -4.909 1.00 52.47 195 GLY A O 1
ATOM 1543 N N . GLU A 1 196 ? 17.618 -14.610 -3.467 1.00 72.75 196 GLU A N 1
ATOM 1544 C CA . GLU A 1 196 ? 16.557 -14.458 -4.489 1.00 72.75 196 GLU A CA 1
ATOM 1545 C C . GLU A 1 196 ? 15.641 -13.233 -4.292 1.00 72.75 196 GLU A C 1
ATOM 1547 O O . GLU A 1 196 ? 14.707 -13.004 -5.071 1.00 72.75 196 GLU A O 1
ATOM 1552 N N . TRP A 1 197 ? 15.850 -12.435 -3.237 1.00 87.44 197 TRP A N 1
ATOM 1553 C CA . TRP A 1 197 ? 15.061 -11.217 -3.064 1.00 87.44 197 TRP A CA 1
ATOM 1554 C C . TRP A 1 197 ? 15.540 -10.141 -4.034 1.00 87.44 197 TRP A C 1
ATOM 1556 O O . TRP A 1 197 ? 16.725 -9.822 -4.079 1.00 87.44 197 TRP A O 1
ATOM 1566 N N . VAL A 1 198 ? 14.599 -9.565 -4.778 1.00 90.50 198 VAL A N 1
ATOM 1567 C CA . VAL A 1 198 ? 14.846 -8.372 -5.583 1.00 90.50 198 VAL A CA 1
ATOM 1568 C C . VAL A 1 198 ? 14.209 -7.214 -4.844 1.00 90.50 198 VAL A C 1
ATOM 1570 O O . VAL A 1 198 ? 13.028 -7.285 -4.499 1.00 90.50 198 VAL A O 1
ATOM 1573 N N . GLU A 1 199 ? 14.998 -6.174 -4.598 1.00 93.06 199 GLU A N 1
ATOM 1574 C CA . GLU A 1 199 ? 14.541 -4.960 -3.937 1.00 93.06 199 GLU A CA 1
ATOM 1575 C C . GLU A 1 199 ? 13.278 -4.412 -4.609 1.00 93.06 199 GLU A C 1
ATOM 1577 O O . GLU A 1 199 ? 13.222 -4.246 -5.830 1.00 93.06 199 GLU A O 1
ATOM 1582 N N . VAL A 1 200 ? 12.269 -4.119 -3.792 1.00 94.94 200 VAL A N 1
ATOM 1583 C CA . VAL A 1 200 ? 11.046 -3.437 -4.202 1.00 94.94 200 VAL A CA 1
ATOM 1584 C C . VAL A 1 200 ? 11.148 -1.973 -3.791 1.00 94.94 200 VAL A C 1
ATOM 1586 O O . VAL A 1 200 ? 11.444 -1.672 -2.640 1.00 94.94 200 VAL A O 1
ATOM 1589 N N . VAL A 1 201 ? 10.831 -1.065 -4.709 1.00 95.50 201 VAL A N 1
ATOM 1590 C CA . VAL A 1 201 ? 10.647 0.362 -4.423 1.00 95.50 201 VAL A CA 1
ATOM 1591 C C . VAL A 1 201 ? 9.190 0.720 -4.694 1.00 95.50 201 VAL A C 1
ATOM 1593 O O . VAL A 1 201 ? 8.647 0.376 -5.746 1.00 95.50 201 VAL A O 1
ATOM 1596 N N . HIS A 1 202 ? 8.532 1.391 -3.753 1.00 96.25 202 HIS A N 1
ATOM 1597 C CA . HIS A 1 202 ? 7.108 1.719 -3.812 1.00 96.25 202 HIS A CA 1
ATOM 1598 C C . HIS A 1 202 ? 6.798 2.862 -4.790 1.00 96.25 202 HIS A C 1
ATOM 1600 O O . HIS A 1 202 ? 5.734 2.870 -5.413 1.00 96.25 202 HIS A O 1
ATOM 1606 N N . LEU A 1 203 ? 7.704 3.840 -4.915 1.00 94.88 203 LEU A N 1
ATOM 1607 C CA . LEU A 1 203 ? 7.631 5.004 -5.821 1.00 94.88 203 LEU A CA 1
ATOM 1608 C C . LEU A 1 203 ? 6.509 6.020 -5.547 1.00 94.88 203 LEU A C 1
ATOM 1610 O O . LEU A 1 203 ? 6.433 7.043 -6.230 1.00 94.88 203 LEU A O 1
ATOM 1614 N N . ASP A 1 204 ? 5.652 5.773 -4.559 1.00 94.38 204 ASP A N 1
ATOM 1615 C CA . ASP A 1 204 ? 4.564 6.675 -4.151 1.00 94.38 204 ASP A CA 1
ATOM 1616 C C . ASP A 1 204 ? 4.319 6.588 -2.636 1.00 94.38 204 ASP A C 1
ATOM 1618 O O . ASP A 1 204 ? 3.184 6.521 -2.163 1.00 94.38 204 ASP A O 1
ATOM 1622 N N . PHE A 1 205 ? 5.406 6.531 -1.864 1.00 93.88 205 PHE A N 1
ATOM 1623 C CA . PHE A 1 205 ? 5.355 6.384 -0.414 1.00 93.88 205 PHE A CA 1
ATOM 1624 C C . PHE A 1 205 ? 4.936 7.703 0.258 1.00 93.88 205 PHE A C 1
ATOM 1626 O O . PHE A 1 205 ? 5.731 8.629 0.409 1.00 93.88 205 PHE A O 1
ATOM 1633 N N . LYS A 1 206 ? 3.662 7.802 0.649 1.00 92.81 206 LYS A N 1
ATOM 1634 C CA . LYS A 1 206 ? 3.052 9.014 1.222 1.00 92.81 206 LYS A CA 1
ATOM 1635 C C . LYS A 1 206 ? 1.930 8.666 2.197 1.00 92.81 206 LYS A C 1
ATOM 1637 O O . LYS A 1 206 ? 1.337 7.597 2.097 1.00 92.81 206 LYS A O 1
ATOM 1642 N N . ALA A 1 207 ? 1.550 9.596 3.067 1.00 94.00 207 ALA A N 1
ATOM 1643 C CA . ALA A 1 207 ? 0.575 9.389 4.139 1.00 94.00 207 ALA A CA 1
ATOM 1644 C C . ALA A 1 207 ? -0.825 8.976 3.646 1.00 94.00 207 ALA A C 1
ATOM 1646 O O . ALA A 1 207 ? -1.541 8.276 4.354 1.00 94.00 207 ALA A O 1
ATOM 1647 N N . HIS A 1 208 ? -1.182 9.323 2.406 1.00 93.25 208 HIS A N 1
ATOM 1648 C CA . HIS A 1 208 ? -2.418 8.870 1.756 1.00 93.25 208 HIS A CA 1
ATOM 1649 C C . HIS A 1 208 ? -2.418 7.364 1.445 1.00 93.25 208 HIS A C 1
ATOM 1651 O O . HIS A 1 208 ? -3.479 6.749 1.365 1.00 93.25 208 HIS A O 1
ATOM 1657 N N . ASN A 1 209 ? -1.231 6.779 1.274 1.00 95.69 209 ASN A N 1
ATOM 1658 C CA . ASN A 1 209 ? -1.018 5.364 0.982 1.00 95.69 209 ASN A CA 1
ATOM 1659 C C . ASN A 1 209 ? -0.684 4.573 2.262 1.00 95.69 209 ASN A C 1
ATOM 1661 O O . ASN A 1 209 ? -0.102 3.491 2.202 1.00 95.69 209 ASN A O 1
ATOM 1665 N N . LEU A 1 210 ? -1.077 5.099 3.429 1.00 96.44 210 LEU A N 1
ATOM 1666 C CA . LEU A 1 210 ? -0.922 4.464 4.735 1.00 96.44 210 LEU A CA 1
ATOM 1667 C C . LEU A 1 210 ? -2.293 4.340 5.407 1.00 96.44 210 LEU A C 1
ATOM 1669 O O . LEU A 1 210 ? -2.881 5.339 5.819 1.00 96.44 210 LEU A O 1
ATOM 1673 N N . LEU A 1 211 ? -2.810 3.116 5.531 1.00 96.69 211 LEU A N 1
ATOM 1674 C CA . LEU A 1 211 ? -4.075 2.849 6.220 1.00 96.69 211 LEU A CA 1
ATOM 1675 C C . LEU A 1 211 ? -3.859 2.557 7.699 1.00 96.69 211 LEU A C 1
ATOM 1677 O O . LEU A 1 211 ? -2.939 1.836 8.081 1.00 96.69 211 LEU A O 1
ATOM 1681 N N . LEU A 1 212 ? -4.774 3.063 8.518 1.00 97.38 212 LEU A N 1
ATOM 1682 C CA . LEU A 1 212 ? -4.821 2.810 9.950 1.00 97.38 212 LEU A CA 1
ATOM 1683 C C . LEU A 1 212 ? -5.691 1.583 10.227 1.00 97.38 212 LEU A C 1
ATOM 1685 O O . LEU A 1 212 ? -6.754 1.428 9.638 1.00 97.38 212 LEU A O 1
ATOM 1689 N N . PHE A 1 213 ? -5.280 0.712 11.132 1.00 95.88 213 PHE A N 1
ATOM 1690 C CA . PHE A 1 213 ? -6.021 -0.475 11.554 1.00 95.88 213 PHE A CA 1
ATOM 1691 C C . PHE A 1 213 ? -6.120 -0.509 13.073 1.00 95.88 213 PHE A C 1
ATOM 1693 O O . PHE A 1 213 ? -5.496 0.293 13.766 1.00 95.88 213 PHE A O 1
ATOM 1700 N N . ASP A 1 214 ? -6.924 -1.423 13.607 1.00 94.75 214 ASP A N 1
ATOM 1701 C CA . ASP A 1 214 ? -6.903 -1.672 15.044 1.00 94.75 214 ASP A CA 1
ATOM 1702 C C . ASP A 1 214 ? -5.477 -2.010 15.522 1.00 94.75 214 ASP A C 1
ATOM 1704 O O . ASP A 1 214 ? -4.659 -2.498 14.726 1.00 94.75 214 ASP A O 1
ATOM 1708 N N . PRO A 1 215 ? -5.151 -1.699 16.791 1.00 94.44 215 PRO A N 1
ATOM 1709 C CA . PRO A 1 215 ? -3.850 -2.027 17.359 1.00 94.44 215 PRO A CA 1
ATOM 1710 C C . PRO A 1 215 ? -3.519 -3.503 17.136 1.00 94.44 215 PRO A C 1
ATOM 1712 O O . PRO A 1 215 ? -4.394 -4.363 17.265 1.00 94.44 215 PRO A O 1
ATOM 1715 N N . ASP A 1 216 ? -2.261 -3.807 16.810 1.00 89.81 216 ASP A N 1
ATOM 1716 C CA . ASP A 1 216 ? -1.822 -5.201 16.773 1.00 89.81 216 ASP A CA 1
ATOM 1717 C C . ASP A 1 216 ? -1.888 -5.757 18.207 1.00 89.81 216 ASP A C 1
ATOM 1719 O O . ASP A 1 216 ? -1.174 -5.246 19.076 1.00 89.81 216 ASP A O 1
ATOM 1723 N N . PRO A 1 217 ? -2.698 -6.798 18.484 1.00 89.19 217 PRO A N 1
ATOM 1724 C CA . PRO A 1 217 ? -2.803 -7.370 19.826 1.00 89.19 217 PRO A CA 1
ATOM 1725 C C . PRO A 1 217 ? -1.472 -7.942 20.340 1.00 89.19 217 PRO A C 1
ATOM 1727 O O . PRO A 1 217 ? -1.329 -8.187 21.537 1.00 89.19 217 PRO A O 1
ATOM 1730 N N . LYS A 1 218 ? -0.493 -8.176 19.454 1.00 89.62 218 LYS A N 1
ATOM 1731 C CA . LYS A 1 218 ? 0.860 -8.622 19.815 1.00 89.62 218 LYS A CA 1
ATOM 1732 C C . LYS A 1 218 ? 1.789 -7.466 20.189 1.00 89.62 218 LYS A C 1
ATOM 1734 O O . LYS A 1 218 ? 2.808 -7.705 20.834 1.00 89.62 218 LYS A O 1
ATOM 1739 N N . ASP A 1 219 ? 1.454 -6.230 19.822 1.00 90.62 219 ASP A N 1
ATOM 1740 C CA . ASP A 1 219 ? 2.166 -5.037 20.273 1.00 90.62 219 ASP A CA 1
ATOM 1741 C C . ASP A 1 219 ? 1.558 -4.561 21.598 1.00 90.62 219 ASP A C 1
ATOM 1743 O O . ASP A 1 219 ? 0.497 -3.934 21.651 1.00 90.62 219 ASP A O 1
ATOM 1747 N N . ARG A 1 220 ? 2.249 -4.871 22.700 1.00 92.00 220 ARG A N 1
ATOM 1748 C CA . ARG A 1 220 ? 1.799 -4.538 24.058 1.00 92.00 220 ARG A CA 1
ATOM 1749 C C . ARG A 1 220 ? 1.647 -3.031 24.273 1.00 92.00 220 ARG A C 1
ATOM 1751 O O . ARG A 1 220 ? 0.755 -2.620 25.015 1.00 92.00 220 ARG A O 1
ATOM 1758 N N . ILE A 1 221 ? 2.524 -2.216 23.682 1.00 92.19 221 ILE A N 1
ATOM 1759 C CA . ILE A 1 221 ? 2.484 -0.760 23.857 1.00 92.19 221 ILE A CA 1
ATOM 1760 C C . ILE A 1 221 ? 1.302 -0.209 23.066 1.00 92.19 221 ILE A C 1
ATOM 1762 O O . ILE A 1 221 ? 0.450 0.464 23.650 1.00 92.19 221 ILE A O 1
ATOM 1766 N N . ALA A 1 222 ? 1.194 -0.560 21.782 1.00 93.00 222 ALA A N 1
ATOM 1767 C CA . ALA A 1 222 ? 0.088 -0.102 20.949 1.00 93.00 222 ALA A CA 1
ATOM 1768 C C . ALA A 1 222 ? -1.269 -0.558 21.500 1.00 93.00 222 ALA A C 1
ATOM 1770 O O . ALA A 1 222 ? -2.205 0.235 21.559 1.00 93.00 222 ALA A O 1
ATOM 1771 N N . SER A 1 223 ? -1.359 -1.792 22.005 1.00 93.25 223 SER A N 1
ATOM 1772 C CA . SER A 1 223 ? -2.568 -2.309 22.656 1.00 93.25 223 SER A CA 1
ATOM 1773 C C . SER A 1 223 ? -2.931 -1.527 23.921 1.00 93.25 223 SER A C 1
ATOM 1775 O O . SER A 1 223 ? -4.083 -1.137 24.086 1.00 93.25 223 SER A O 1
ATOM 1777 N N . LYS A 1 224 ? -1.958 -1.232 24.800 1.00 94.00 224 LYS A N 1
ATOM 1778 C CA . LYS A 1 224 ? -2.193 -0.465 26.040 1.00 94.00 224 LYS A CA 1
ATOM 1779 C C . LYS A 1 224 ? -2.738 0.936 25.754 1.00 94.00 224 LYS A C 1
ATOM 1781 O O . LYS A 1 224 ? -3.641 1.398 26.449 1.00 94.00 224 LYS A O 1
ATOM 1786 N N . TYR A 1 225 ? -2.1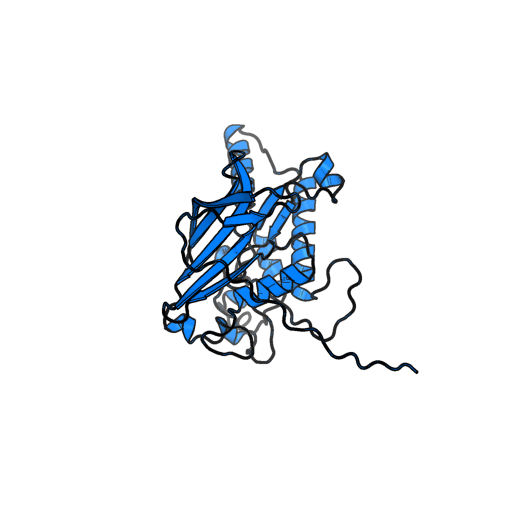81 1.615 24.755 1.00 94.25 225 TYR A N 1
ATOM 1787 C CA . TYR A 1 225 ? -2.544 2.995 24.415 1.00 94.25 225 TYR A CA 1
ATOM 1788 C C . TYR A 1 225 ? -3.576 3.100 23.285 1.00 94.25 225 TYR A C 1
ATOM 1790 O O . TYR A 1 225 ? -3.903 4.207 22.863 1.00 94.25 225 TYR A O 1
ATOM 1798 N N . HIS A 1 226 ? -4.111 1.967 22.819 1.00 94.12 226 HIS A N 1
ATOM 1799 C CA . HIS A 1 226 ? -5.039 1.879 21.690 1.00 94.12 226 HIS A CA 1
ATOM 1800 C C . HIS A 1 226 ? -4.528 2.588 20.425 1.00 94.12 226 HIS A C 1
ATOM 1802 O O . HIS A 1 226 ? -5.301 3.188 19.675 1.00 94.12 226 HIS A O 1
ATOM 1808 N N . TRP A 1 227 ? -3.218 2.528 20.186 1.00 95.62 227 TRP A N 1
ATOM 1809 C CA . TRP A 1 227 ? -2.595 3.123 19.013 1.00 95.62 227 TRP A CA 1
ATOM 1810 C C . TRP A 1 227 ? -2.909 2.305 17.762 1.00 95.62 227 TRP A C 1
ATOM 1812 O O . TRP A 1 227 ? -2.609 1.109 17.733 1.00 95.62 227 TRP A O 1
ATOM 1822 N N . PRO A 1 228 ? -3.513 2.923 16.732 1.00 95.94 228 PRO A N 1
ATOM 1823 C CA . PRO A 1 228 ? -3.778 2.235 15.481 1.00 95.94 228 PRO A CA 1
ATOM 1824 C C . PRO A 1 228 ? -2.494 1.680 14.864 1.00 95.94 228 PRO A C 1
ATOM 1826 O O . PRO A 1 228 ? -1.480 2.373 14.815 1.00 95.94 228 PRO A O 1
ATOM 1829 N N . SER A 1 229 ? -2.556 0.458 14.340 1.00 95.62 229 SER A N 1
ATOM 1830 C CA . SER A 1 229 ? -1.467 -0.055 13.508 1.00 95.62 229 SER A CA 1
ATOM 1831 C C . SER A 1 229 ? -1.492 0.624 12.137 1.00 95.62 229 SER A C 1
ATOM 1833 O O . SER A 1 229 ? -2.559 0.988 11.638 1.00 95.62 229 SER A O 1
ATOM 1835 N N . VAL A 1 230 ? -0.327 0.800 11.512 1.00 96.44 230 VAL A N 1
ATOM 1836 C CA . VAL A 1 230 ? -0.210 1.431 10.188 1.00 96.44 230 VAL A CA 1
ATOM 1837 C C . VAL A 1 230 ? 0.200 0.396 9.155 1.00 96.44 230 VAL A C 1
ATOM 1839 O O . VAL A 1 230 ? 1.121 -0.388 9.390 1.00 96.44 230 VAL A O 1
ATOM 1842 N N . LYS A 1 231 ? -0.487 0.395 8.010 1.00 96.94 231 LYS A N 1
ATOM 1843 C CA . LYS A 1 231 ? -0.218 -0.519 6.901 1.00 96.94 231 LYS A CA 1
ATOM 1844 C C . LYS A 1 231 ? -0.027 0.223 5.585 1.00 96.94 231 LYS A C 1
ATOM 1846 O O . LYS A 1 231 ? -0.886 1.015 5.200 1.00 96.94 231 LYS A O 1
ATOM 1851 N N . VAL A 1 232 ? 1.061 -0.084 4.887 1.00 97.00 232 VAL A N 1
ATOM 1852 C CA . VAL A 1 232 ? 1.352 0.417 3.539 1.00 97.00 232 VAL A CA 1
ATOM 1853 C C . VAL A 1 232 ? 0.389 -0.211 2.532 1.00 97.00 232 VAL A C 1
ATOM 1855 O O . VAL A 1 232 ? 0.122 -1.420 2.584 1.00 97.00 232 VAL A O 1
ATOM 1858 N N . ILE A 1 233 ? -0.145 0.622 1.640 1.00 95.12 233 ILE A N 1
ATOM 1859 C CA . ILE A 1 233 ? -1.092 0.249 0.586 1.00 95.12 233 ILE A CA 1
ATOM 1860 C C . ILE A 1 233 ? -0.658 0.793 -0.779 1.00 95.12 233 ILE A C 1
ATOM 1862 O O . ILE A 1 233 ? 0.182 1.672 -0.853 1.00 95.12 233 ILE A O 1
ATOM 1866 N N . ASP A 1 234 ? -1.344 0.345 -1.831 1.00 94.00 234 ASP A N 1
ATOM 1867 C CA . ASP A 1 234 ? -1.238 0.866 -3.203 1.00 94.00 234 ASP A CA 1
ATOM 1868 C C . ASP A 1 234 ? 0.119 0.640 -3.888 1.00 94.00 234 ASP A C 1
ATOM 1870 O O . ASP A 1 234 ? 0.888 1.555 -4.166 1.00 94.00 234 ASP A O 1
ATOM 1874 N N . PHE A 1 235 ? 0.368 -0.614 -4.263 1.00 95.69 235 PHE A N 1
ATOM 1875 C CA . PHE A 1 235 ? 1.576 -1.028 -4.978 1.00 95.69 235 PHE A CA 1
ATOM 1876 C C . PHE A 1 235 ? 1.479 -0.824 -6.503 1.00 95.69 235 PHE A C 1
ATOM 1878 O O . PHE A 1 235 ? 2.272 -1.396 -7.248 1.00 95.69 235 PHE A O 1
ATOM 1885 N N . GLY A 1 236 ? 0.526 -0.025 -7.004 1.00 93.06 236 GLY A N 1
ATOM 1886 C CA . GLY A 1 236 ? 0.322 0.173 -8.451 1.00 93.06 236 GLY A CA 1
ATOM 1887 C C . GLY A 1 236 ? 1.532 0.786 -9.163 1.00 93.06 236 GLY A C 1
ATOM 1888 O O . GLY A 1 236 ? 1.834 0.479 -10.322 1.00 93.06 236 GLY A O 1
ATOM 1889 N N . LEU A 1 237 ? 2.278 1.616 -8.437 1.00 93.75 237 LEU A N 1
ATOM 1890 C CA . LEU A 1 237 ? 3.527 2.203 -8.906 1.00 93.75 237 LEU A CA 1
ATOM 1891 C C . LEU A 1 237 ? 4.770 1.454 -8.432 1.00 93.75 237 LEU A C 1
ATOM 1893 O O . LEU A 1 237 ? 5.848 1.764 -8.923 1.00 93.75 237 LEU A O 1
ATOM 1897 N N . ALA A 1 238 ? 4.635 0.456 -7.560 1.00 95.31 238 ALA A N 1
ATOM 1898 C CA . ALA A 1 238 ? 5.784 -0.259 -7.028 1.00 95.31 238 ALA A CA 1
ATOM 1899 C C . ALA A 1 238 ? 6.520 -1.035 -8.127 1.00 95.31 238 ALA A C 1
ATOM 1901 O O . ALA A 1 238 ? 5.911 -1.506 -9.096 1.00 95.31 238 ALA A O 1
ATOM 1902 N N . ARG A 1 239 ? 7.840 -1.157 -7.997 1.00 93.31 239 ARG A N 1
ATOM 1903 C CA . ARG A 1 239 ? 8.712 -1.825 -8.968 1.00 93.31 239 ARG A CA 1
ATOM 1904 C C . ARG A 1 239 ? 9.758 -2.660 -8.253 1.00 93.31 239 ARG A C 1
ATOM 1906 O O . ARG A 1 239 ? 10.275 -2.249 -7.225 1.00 93.31 239 ARG A O 1
ATOM 1913 N N . GLU A 1 240 ? 10.086 -3.803 -8.837 1.00 92.56 240 GLU A N 1
ATOM 1914 C CA . GLU A 1 240 ? 11.299 -4.540 -8.491 1.00 92.56 240 GLU A CA 1
ATOM 1915 C C . GLU A 1 240 ? 12.482 -3.944 -9.254 1.00 92.56 240 GLU A C 1
ATOM 1917 O O . GLU A 1 240 ? 12.368 -3.736 -10.462 1.00 92.56 240 GLU A O 1
ATOM 1922 N N . LEU A 1 241 ? 13.611 -3.704 -8.586 1.00 90.38 241 LEU A N 1
ATOM 1923 C CA . LEU A 1 241 ? 14.844 -3.213 -9.208 1.00 90.38 241 LEU A CA 1
ATOM 1924 C C . LEU A 1 241 ? 15.603 -4.352 -9.884 1.00 90.38 241 LEU A C 1
ATOM 1926 O O . LEU A 1 241 ? 16.616 -4.842 -9.395 1.00 90.38 241 LEU A O 1
ATOM 1930 N N . ARG A 1 242 ? 15.059 -4.803 -11.007 1.00 84.88 242 ARG A N 1
ATOM 1931 C CA . ARG A 1 242 ? 15.584 -5.935 -11.769 1.00 84.88 242 ARG A CA 1
ATOM 1932 C C . ARG A 1 242 ? 16.584 -5.488 -12.831 1.00 84.88 242 ARG A C 1
ATOM 1934 O O . ARG A 1 242 ? 16.456 -4.391 -13.377 1.00 84.88 242 ARG A O 1
ATOM 1941 N N . ASP A 1 243 ? 17.479 -6.397 -13.206 1.00 83.00 243 ASP A N 1
ATOM 1942 C CA . ASP A 1 243 ? 18.494 -6.168 -14.243 1.00 83.00 243 ASP A CA 1
ATOM 1943 C C . ASP A 1 243 ? 17.908 -6.041 -15.666 1.00 83.00 243 ASP A C 1
ATOM 1945 O O . ASP A 1 243 ? 18.528 -5.442 -16.543 1.00 83.00 243 ASP A O 1
ATOM 1949 N N . ASP A 1 244 ? 16.695 -6.558 -15.923 1.00 81.88 244 ASP A N 1
ATOM 1950 C CA . ASP A 1 244 ? 16.003 -6.457 -17.224 1.00 81.88 244 ASP A CA 1
ATOM 1951 C C . ASP A 1 244 ? 15.367 -5.072 -17.494 1.00 81.88 244 ASP A C 1
ATOM 1953 O O . ASP A 1 244 ? 14.787 -4.810 -18.563 1.00 81.88 244 ASP A O 1
ATOM 1957 N N . PHE A 1 245 ? 15.520 -4.149 -16.544 1.00 84.50 245 PHE A N 1
ATOM 1958 C CA . PHE A 1 245 ? 15.093 -2.759 -16.619 1.00 84.50 245 PHE A CA 1
ATOM 1959 C C . PHE A 1 245 ? 16.275 -1.817 -16.385 1.00 84.50 245 PHE A C 1
ATOM 1961 O O . PHE A 1 245 ? 17.045 -1.955 -15.439 1.00 84.50 245 PHE A O 1
ATOM 1968 N N . ALA A 1 246 ? 16.394 -0.796 -17.229 1.00 85.69 246 ALA A N 1
ATOM 1969 C CA . ALA A 1 246 ? 17.438 0.206 -17.094 1.00 85.69 246 ALA A CA 1
ATOM 1970 C C . ALA A 1 246 ? 17.092 1.180 -15.958 1.00 85.69 246 ALA A C 1
ATOM 1972 O O . ALA A 1 246 ? 16.276 2.086 -16.137 1.00 85.69 246 ALA A O 1
ATOM 1973 N N . ASN A 1 247 ? 17.733 1.028 -14.801 1.00 87.44 247 ASN A N 1
ATOM 1974 C CA . ASN A 1 247 ? 17.686 2.001 -13.710 1.00 87.44 247 ASN A CA 1
ATOM 1975 C C . ASN A 1 247 ? 18.663 3.163 -14.003 1.00 87.44 247 ASN A C 1
ATOM 1977 O O . ASN A 1 247 ? 19.841 2.885 -14.225 1.00 87.44 247 ASN A O 1
ATOM 1981 N N . PRO A 1 248 ? 18.241 4.446 -14.046 1.00 85.56 248 PRO A N 1
ATOM 1982 C CA . PRO A 1 248 ? 16.915 4.987 -13.707 1.00 85.56 248 PRO A CA 1
ATOM 1983 C C . PRO A 1 248 ? 15.935 5.158 -14.871 1.00 85.56 248 PRO A C 1
ATOM 1985 O O . PRO A 1 248 ? 14.772 5.486 -14.643 1.00 85.56 248 PRO A O 1
ATOM 1988 N N . ARG A 1 249 ? 16.376 4.990 -16.122 1.00 84.25 249 ARG A N 1
ATOM 1989 C CA . ARG A 1 249 ? 15.598 5.327 -17.329 1.00 84.25 249 ARG A CA 1
ATOM 1990 C C . ARG A 1 249 ? 14.166 4.779 -17.319 1.00 84.25 249 ARG A C 1
ATOM 1992 O O . ARG A 1 249 ? 13.242 5.524 -17.631 1.00 84.25 249 ARG A O 1
ATOM 1999 N N . ASP A 1 250 ? 13.980 3.518 -16.950 1.00 83.31 250 ASP A N 1
ATOM 2000 C CA . ASP A 1 250 ? 12.694 2.828 -17.076 1.00 83.31 250 ASP A CA 1
ATOM 2001 C C . ASP A 1 250 ? 11.766 3.036 -15.860 1.00 83.31 250 ASP A C 1
ATOM 2003 O O . ASP A 1 250 ? 10.579 2.697 -15.920 1.00 83.31 250 ASP A O 1
ATOM 2007 N N . TYR A 1 251 ? 12.286 3.640 -14.784 1.00 84.19 251 TYR A N 1
ATOM 2008 C CA . TYR A 1 251 ? 11.573 3.892 -13.526 1.00 84.19 251 TYR A CA 1
ATOM 2009 C C . TYR A 1 251 ? 11.195 5.365 -13.309 1.00 84.19 251 TYR A C 1
ATOM 2011 O O . TYR A 1 251 ? 10.512 5.683 -12.339 1.00 84.19 251 TYR A O 1
ATOM 2019 N N . LYS A 1 252 ? 11.589 6.273 -14.212 1.00 82.69 252 LYS A N 1
ATOM 2020 C CA . LYS A 1 252 ? 11.297 7.715 -14.126 1.00 82.69 252 LYS A CA 1
ATOM 2021 C C . LYS A 1 252 ? 9.843 8.068 -14.391 1.00 82.69 252 LYS A C 1
ATOM 2023 O O . LYS A 1 252 ? 9.213 7.516 -15.291 1.00 82.69 252 LYS A O 1
ATOM 2028 N N . GLY A 1 253 ? 9.349 9.075 -13.664 1.00 79.06 253 GLY A N 1
ATOM 2029 C CA . GLY A 1 253 ? 8.032 9.683 -13.883 1.00 79.06 253 GLY A CA 1
ATOM 2030 C C . GLY A 1 253 ? 6.902 9.286 -12.915 1.00 79.06 253 GLY A C 1
ATOM 2031 O O . GLY A 1 253 ? 6.051 10.147 -12.675 1.00 79.06 253 GLY A O 1
ATOM 2032 N N . PRO A 1 254 ? 6.849 8.066 -12.339 1.00 84.38 254 PRO A N 1
ATOM 2033 C CA . PRO A 1 254 ? 5.904 7.693 -11.289 1.00 84.38 254 PRO A CA 1
ATOM 2034 C C . PRO A 1 254 ? 5.953 8.566 -10.030 1.00 84.38 254 PRO A C 1
ATOM 2036 O O . PRO A 1 254 ? 6.950 9.224 -9.736 1.00 84.38 254 PRO A O 1
ATOM 2039 N N . GLY A 1 255 ? 4.863 8.511 -9.263 1.00 88.62 255 GLY A N 1
ATOM 2040 C CA . GLY A 1 255 ? 4.729 9.090 -7.925 1.00 88.62 255 GLY A CA 1
ATOM 2041 C C . GLY A 1 255 ? 3.911 10.377 -7.898 1.00 88.62 255 GLY A C 1
ATOM 2042 O O . GLY A 1 255 ? 3.586 10.958 -8.936 1.00 88.62 255 GLY A O 1
ATOM 2043 N N . THR A 1 256 ? 3.603 10.870 -6.709 1.00 89.50 256 THR A N 1
ATOM 2044 C CA . THR A 1 256 ? 2.893 12.144 -6.507 1.00 89.50 256 THR A CA 1
ATOM 2045 C C . THR A 1 256 ? 3.880 13.300 -6.427 1.00 89.50 256 THR A C 1
ATOM 2047 O O . THR A 1 256 ? 4.812 13.236 -5.636 1.00 89.50 256 THR A O 1
ATOM 2050 N N . THR A 1 257 ? 3.677 14.354 -7.227 1.00 88.94 257 THR A N 1
ATOM 2051 C CA . THR A 1 257 ? 4.640 15.451 -7.463 1.00 88.94 257 THR A CA 1
ATOM 2052 C C . THR A 1 257 ? 5.374 15.944 -6.212 1.00 88.94 257 THR A C 1
ATOM 2054 O O . THR A 1 257 ? 6.601 16.036 -6.241 1.00 88.94 257 THR A O 1
ATOM 2057 N N . ASP A 1 258 ? 4.654 16.199 -5.119 1.00 88.81 258 ASP A N 1
ATOM 2058 C CA . ASP A 1 258 ? 5.225 16.783 -3.897 1.00 88.81 258 ASP A CA 1
ATOM 2059 C C . ASP A 1 258 ? 6.057 15.788 -3.070 1.00 88.81 258 ASP A C 1
ATOM 2061 O O . ASP A 1 258 ? 6.968 16.190 -2.352 1.00 88.81 258 ASP A O 1
ATOM 2065 N N . PHE A 1 259 ? 5.814 14.487 -3.243 1.00 90.69 259 PHE A N 1
ATOM 2066 C CA . PHE A 1 259 ? 6.470 13.397 -2.509 1.00 90.69 259 PHE A CA 1
ATOM 2067 C C . PHE A 1 259 ? 7.598 12.733 -3.307 1.00 90.69 259 PHE A C 1
ATOM 2069 O O . PHE A 1 259 ? 8.307 11.873 -2.793 1.00 90.69 259 PHE A O 1
ATOM 2076 N N . ARG A 1 260 ? 7.774 13.118 -4.578 1.00 91.38 260 ARG A N 1
ATOM 2077 C CA . ARG A 1 260 ? 8.804 12.551 -5.454 1.00 91.38 260 ARG A CA 1
ATOM 2078 C C . ARG A 1 260 ? 10.202 12.945 -4.994 1.00 91.38 260 ARG A C 1
ATOM 2080 O O . ARG A 1 260 ? 10.463 14.144 -4.847 1.00 91.38 260 ARG A O 1
ATOM 2087 N N . ALA A 1 261 ? 11.095 11.967 -4.899 1.00 90.62 261 ALA A N 1
ATOM 2088 C CA . ALA A 1 261 ? 12.527 12.177 -4.726 1.00 90.62 261 ALA A CA 1
ATOM 2089 C C . ALA A 1 261 ? 13.157 12.892 -5.944 1.00 90.62 261 ALA A C 1
ATOM 2091 O O . ALA A 1 261 ? 12.560 12.891 -7.031 1.00 90.62 261 ALA A O 1
ATOM 2092 N N . PRO A 1 262 ? 14.333 13.532 -5.808 1.00 88.00 262 PRO A N 1
ATOM 2093 C CA . PRO A 1 262 ? 14.990 14.239 -6.910 1.00 88.00 262 PRO A CA 1
ATOM 2094 C C . PRO A 1 262 ? 15.178 13.385 -8.176 1.00 88.00 262 PRO A C 1
ATOM 2096 O O . PRO A 1 262 ? 14.830 13.830 -9.273 1.00 88.00 262 PRO A O 1
ATOM 2099 N N . GLU A 1 263 ? 15.612 12.133 -8.029 1.00 87.75 263 GLU A N 1
ATOM 2100 C CA . GLU A 1 263 ? 15.803 11.163 -9.114 1.00 87.75 263 GLU A CA 1
ATOM 2101 C C . GLU A 1 263 ? 14.497 10.796 -9.842 1.00 87.75 263 GLU A C 1
ATOM 2103 O O . GLU A 1 263 ? 14.503 10.504 -11.040 1.00 87.75 263 GLU A O 1
ATOM 2108 N N . GLN A 1 264 ? 13.344 10.909 -9.165 1.00 88.62 264 GLN A N 1
ATOM 2109 C CA . GLN A 1 264 ? 12.024 10.711 -9.776 1.00 88.62 264 GLN A CA 1
ATOM 2110 C C . GLN A 1 264 ? 11.588 11.896 -10.647 1.00 88.62 264 GLN A C 1
ATOM 2112 O O . GLN A 1 264 ? 10.738 11.734 -11.529 1.00 88.62 264 GLN A O 1
ATOM 2117 N N . ARG A 1 265 ? 12.116 13.101 -10.386 1.00 83.12 265 ARG A N 1
ATOM 2118 C CA . ARG A 1 265 ? 11.697 14.351 -11.044 1.00 83.12 265 ARG A CA 1
ATOM 2119 C C . ARG A 1 265 ? 12.431 14.600 -12.360 1.00 83.12 265 ARG A C 1
ATOM 2121 O O . ARG A 1 265 ? 11.859 15.261 -13.222 1.00 83.12 265 ARG A O 1
ATOM 2128 N N . GLY A 1 266 ? 13.665 14.108 -12.501 1.00 66.88 266 GLY A N 1
ATOM 2129 C CA . GLY A 1 266 ? 14.468 14.229 -13.726 1.00 66.88 266 GLY A CA 1
ATOM 2130 C C . GLY A 1 266 ? 14.670 15.672 -14.211 1.00 66.88 266 GLY A C 1
ATOM 2131 O O . GLY A 1 266 ? 14.722 15.901 -15.416 1.00 66.88 266 GLY A O 1
ATOM 2132 N N . ARG A 1 267 ? 14.704 16.654 -13.293 1.00 60.22 267 ARG A N 1
ATOM 2133 C CA . ARG A 1 267 ? 14.691 18.094 -13.627 1.00 60.22 267 ARG A CA 1
ATOM 2134 C C . ARG A 1 267 ? 16.055 18.663 -14.019 1.00 60.22 267 ARG A C 1
ATOM 2136 O O . ARG A 1 267 ? 16.087 19.707 -14.662 1.00 60.22 267 ARG A O 1
ATOM 2143 N N . ASP A 1 268 ? 17.155 18.009 -13.663 1.00 60.03 268 ASP A N 1
ATOM 2144 C CA . ASP A 1 268 ? 18.505 18.434 -14.034 1.00 60.03 268 ASP A CA 1
ATOM 2145 C C . ASP A 1 268 ? 19.385 17.234 -14.409 1.00 60.03 268 ASP A C 1
ATOM 2147 O O . ASP A 1 268 ? 19.110 16.097 -14.028 1.00 60.03 268 ASP A O 1
ATOM 2151 N N . ASN A 1 269 ? 20.449 17.476 -15.182 1.00 59.78 269 ASN A N 1
ATOM 2152 C CA . ASN A 1 269 ? 21.346 16.415 -15.657 1.00 59.78 269 ASN A CA 1
ATOM 2153 C C . ASN A 1 269 ? 22.019 15.637 -14.511 1.00 59.78 269 ASN A C 1
ATOM 2155 O O . ASN A 1 269 ? 22.363 14.476 -14.707 1.00 59.78 269 ASN A O 1
ATOM 2159 N N . ALA A 1 270 ? 22.177 16.252 -13.332 1.00 61.97 270 ALA A N 1
ATOM 2160 C CA . ALA A 1 270 ? 22.818 15.644 -12.167 1.00 61.97 270 ALA A CA 1
ATOM 2161 C C . ALA A 1 270 ? 21.927 14.596 -11.477 1.00 61.97 270 ALA A C 1
ATOM 2163 O O . ALA A 1 270 ? 22.406 13.531 -11.096 1.00 61.97 270 ALA A O 1
ATOM 2164 N N . THR A 1 271 ? 20.625 14.861 -11.351 1.00 61.50 271 THR A N 1
ATOM 2165 C CA . THR A 1 271 ? 19.654 13.922 -10.761 1.00 61.50 271 THR A CA 1
ATOM 2166 C C . THR A 1 271 ? 19.116 12.923 -11.780 1.00 61.50 271 THR A C 1
ATOM 2168 O O . THR A 1 271 ? 18.641 11.851 -11.409 1.00 61.50 271 THR A O 1
ATOM 2171 N N . ASN A 1 272 ? 19.235 13.222 -13.078 1.00 66.62 272 ASN A N 1
ATOM 2172 C CA . ASN A 1 272 ? 18.754 12.355 -14.152 1.00 66.62 272 ASN A CA 1
ATOM 2173 C C . ASN A 1 272 ? 19.513 11.016 -14.240 1.00 66.62 272 ASN A C 1
ATOM 2175 O O . ASN A 1 272 ? 19.009 10.075 -14.852 1.00 66.62 272 ASN A O 1
ATOM 2179 N N . SER A 1 273 ? 20.712 10.912 -13.667 1.00 72.88 273 SER A N 1
ATOM 2180 C CA . SER A 1 273 ? 21.510 9.678 -13.637 1.00 72.88 273 SER A CA 1
ATOM 2181 C C . SER A 1 273 ? 21.425 8.912 -12.318 1.00 72.88 273 SER A C 1
ATOM 2183 O O . SER A 1 273 ? 21.962 7.810 -12.242 1.00 72.88 273 SER A O 1
ATOM 2185 N N . LEU A 1 274 ? 20.787 9.471 -11.284 1.00 83.19 274 LEU A N 1
ATOM 2186 C CA . LEU A 1 274 ? 20.727 8.824 -9.975 1.00 83.19 274 LEU A CA 1
ATOM 2187 C C . LEU A 1 274 ? 19.821 7.585 -10.031 1.00 83.19 274 LEU A C 1
ATOM 2189 O O . LEU A 1 274 ? 18.689 7.694 -10.508 1.00 83.19 274 LEU A O 1
ATOM 2193 N N . PRO A 1 275 ? 20.300 6.413 -9.577 1.00 87.81 275 PRO A N 1
ATOM 2194 C CA . PRO A 1 275 ? 19.503 5.199 -9.575 1.00 87.81 275 PRO A CA 1
ATOM 2195 C C . PRO A 1 275 ? 18.430 5.248 -8.485 1.00 87.81 275 PRO A C 1
ATOM 2197 O O . PRO A 1 275 ? 18.647 5.749 -7.383 1.00 87.81 275 PRO A O 1
ATOM 2200 N N . PHE A 1 276 ? 17.280 4.662 -8.794 1.00 91.94 276 PHE A N 1
ATOM 2201 C CA . PHE A 1 276 ? 16.222 4.381 -7.834 1.00 91.94 276 PHE A CA 1
ATOM 2202 C C . PHE A 1 276 ? 16.691 3.300 -6.863 1.00 91.94 276 PHE A C 1
ATOM 2204 O O . PHE A 1 276 ? 17.358 2.352 -7.278 1.00 91.94 276 PHE A O 1
ATOM 2211 N N . SER A 1 277 ? 16.333 3.451 -5.592 1.00 92.25 277 SER A N 1
ATOM 2212 C CA . SER A 1 277 ? 16.637 2.519 -4.498 1.00 92.25 277 SER A CA 1
ATOM 2213 C C . SER A 1 277 ? 15.660 2.747 -3.344 1.00 92.25 277 SER A C 1
ATOM 2215 O O . SER A 1 277 ? 14.781 3.606 -3.426 1.00 92.25 277 SER A O 1
ATOM 2217 N N . CYS A 1 278 ? 15.836 2.052 -2.229 1.00 91.50 278 CYS A N 1
ATOM 2218 C CA . CYS A 1 278 ? 15.094 2.282 -0.996 1.00 91.50 278 CYS A CA 1
ATOM 2219 C C . CYS A 1 278 ? 15.202 3.740 -0.521 1.00 91.50 278 CYS A C 1
ATOM 2221 O O . CYS A 1 278 ? 14.261 4.256 0.082 1.00 91.50 278 CYS A O 1
ATOM 2223 N N . ALA A 1 279 ? 16.292 4.442 -0.860 1.00 92.31 279 ALA A N 1
ATOM 2224 C CA . ALA A 1 279 ? 16.454 5.867 -0.583 1.00 92.31 279 ALA A CA 1
ATOM 2225 C C . ALA A 1 279 ? 15.357 6.728 -1.241 1.00 92.31 279 ALA A C 1
ATOM 2227 O O . ALA A 1 279 ? 14.954 7.743 -0.669 1.00 92.31 279 ALA A O 1
ATOM 2228 N N . THR A 1 280 ? 14.818 6.291 -2.386 1.00 93.69 280 THR A N 1
ATOM 2229 C CA . THR A 1 280 ? 13.684 6.936 -3.062 1.00 93.69 280 THR A CA 1
ATOM 2230 C C . THR A 1 280 ? 12.438 6.930 -2.173 1.00 93.69 280 THR A C 1
ATOM 2232 O O . THR A 1 280 ? 11.773 7.955 -2.018 1.00 93.69 280 THR A O 1
ATOM 2235 N N . ASP A 1 281 ? 12.137 5.802 -1.524 1.00 93.88 281 ASP A N 1
ATOM 2236 C CA . ASP A 1 281 ? 10.998 5.705 -0.604 1.00 93.88 281 ASP A CA 1
ATOM 2237 C C . ASP A 1 281 ? 11.276 6.418 0.732 1.00 93.88 281 ASP A C 1
ATOM 2239 O O . ASP A 1 281 ? 10.361 7.010 1.311 1.00 93.88 281 ASP A O 1
ATOM 2243 N N . VAL A 1 282 ? 12.531 6.428 1.206 1.00 92.81 282 VAL A N 1
ATOM 2244 C CA . VAL A 1 282 ? 12.955 7.190 2.401 1.00 92.81 282 VAL A CA 1
ATOM 2245 C C . VAL A 1 282 ? 12.723 8.689 2.211 1.00 92.81 282 VAL A C 1
ATOM 2247 O O . VAL A 1 282 ? 12.239 9.352 3.132 1.00 92.81 282 VAL A O 1
ATOM 2250 N N . TRP A 1 283 ? 12.998 9.229 1.019 1.00 92.81 283 TRP A N 1
ATOM 2251 C CA . TRP A 1 283 ? 12.636 10.609 0.690 1.00 92.81 283 TRP A CA 1
ATOM 2252 C C . TRP A 1 283 ? 11.127 10.832 0.828 1.00 92.81 283 TRP A C 1
ATOM 2254 O O . TRP A 1 283 ? 10.696 11.768 1.505 1.00 92.81 283 TRP A O 1
ATOM 2264 N N . GLY A 1 284 ? 10.324 9.942 0.231 1.00 89.50 284 GLY A N 1
ATOM 2265 C CA . GLY A 1 284 ? 8.866 9.981 0.329 1.00 89.50 284 GLY A CA 1
ATOM 2266 C C . GLY A 1 284 ? 8.401 10.042 1.784 1.00 89.50 284 GLY A C 1
ATOM 2267 O O . GLY A 1 284 ? 7.638 10.938 2.145 1.00 89.50 284 GLY A O 1
ATOM 2268 N N . LEU A 1 285 ? 8.948 9.182 2.652 1.00 86.94 285 LEU A N 1
ATOM 2269 C CA . LEU A 1 285 ? 8.701 9.208 4.097 1.00 86.94 285 LEU A CA 1
ATOM 2270 C C . LEU A 1 285 ? 9.029 10.566 4.729 1.00 86.94 285 LEU A C 1
ATOM 2272 O O . LEU A 1 285 ? 8.181 11.101 5.442 1.00 86.94 285 LEU A O 1
ATOM 2276 N N . GLY A 1 286 ? 10.210 11.124 4.451 1.00 85.75 286 GLY A N 1
ATOM 2277 C CA . GLY A 1 286 ? 10.660 12.402 5.013 1.00 85.75 286 GLY A CA 1
ATOM 2278 C C . GLY A 1 286 ? 9.759 13.585 4.652 1.00 85.75 286 GLY A C 1
ATOM 2279 O O . GLY A 1 286 ? 9.563 14.472 5.472 1.00 85.75 286 GLY A O 1
ATOM 2280 N N . THR A 1 287 ? 9.141 13.566 3.468 1.00 85.31 287 THR A N 1
ATOM 2281 C CA . THR A 1 287 ? 8.212 14.624 3.021 1.00 85.31 287 THR A CA 1
ATOM 2282 C C . THR A 1 287 ? 6.803 14.547 3.627 1.00 85.31 287 THR A C 1
ATOM 2284 O O . THR A 1 287 ? 5.970 15.404 3.342 1.00 85.31 287 THR A O 1
ATOM 2287 N N . ASN A 1 288 ? 6.501 13.537 4.454 1.00 68.69 288 ASN A N 1
ATOM 2288 C CA . ASN A 1 288 ? 5.193 13.414 5.112 1.00 68.69 288 ASN A CA 1
ATOM 2289 C C . ASN A 1 288 ? 5.034 14.266 6.378 1.00 68.69 288 ASN A C 1
ATOM 2291 O O . ASN A 1 288 ? 3.954 14.226 6.967 1.00 68.69 288 ASN A O 1
ATOM 2295 N N . TYR A 1 289 ? 6.068 14.988 6.809 1.00 57.78 289 TYR A N 1
ATOM 2296 C CA . TYR A 1 289 ? 6.087 15.735 8.068 1.00 57.78 289 TYR A CA 1
ATOM 2297 C C . TYR A 1 289 ? 6.247 17.235 7.835 1.00 57.78 289 TYR A C 1
ATOM 2299 O O . TYR A 1 289 ? 7.069 17.613 6.972 1.00 57.78 289 TYR A O 1
#

Radius of gyration: 21.55 Å; chains: 1; bounding box: 52×83×51 Å

Secondary structure (DSSP, 8-state):
---------------PPPS--S---EEEE-SSS-EEEEEEEEEEEEEEETTEEEEEEEEEETTTTEEEEEEEEEEEE--HHHHH-TTTBPSSP-TTS-BHHHHHHHHHHHTT-TTBPPEEEEEEETTTTEEEEEEE--SS-BHHHHHHHHHHHHHHHTS--PPPHHHHHHHHHHHHHHHHHHHHS--SS----TTS---EE-S--SGGGEEEESPPTT-HHHHHHTPPEEEE--GGG-EE--TTS-TTGGG-S-S-GGG--HHHH--STTTTTPPP-HHHHHHHHHTT-

pLDDT: mean 82.63, std 19.34, range [24.2, 97.38]

InterPro domains:
  IPR000719 Protein kinase domain [PF00069] (45-286)
  IPR000719 Protein kinase domain [PS50011] (40-289)
  IPR000719 Protein kinase domain [SM00220] (40-289)
  IPR008271 Serine/threonine-protein kinase, active site [PS00108] (200-212)
  IPR011009 Protein kinase-like domain superfamily [SSF56112] (37-286)
  IPR050660 NEK Serine/Threonine Protein Kinase [PTHR43671] (46-286)

Foldseek 3Di:
DDDDDDDDDDDDDQPDDDPDPDDFFPFDDPVPRDTWTKHKDFPAWDDADPAATKTKIFIAGPVVRDTPAIKIKGKGQADPCLQPDQQQADPVRDRVHHGPLLVLLQLLLVLVQPQAWHWDHKDADSVRSMIITMTGDAPQAFQVVVQVVQVVVCVVVVHRRDDPPVLVVQQVVSVVQSLCCQAQVHHVDDDDDPDPRFHKDQLAQERNQKGWHFFDPVPPVCVVVRRTRIHGHDSSLMDGPDPVDDFPVRNEDDYDPQLFDLLNPCPDPVSVRDGDHSVRNVSSVVSHD

Sequence (289 aa):
MVQDKITTNDDLPHTAFPKKALLEPVVKADGKGGFIKQAWYCRSYIGGGGFGKCYHWILYDTDTNKVVKSVVSKNMDLSASDWNDRRTWSSPYTPGGVLSEVYIHQRLSQTGNTSILPYLGYKLDKKKYQAKIYTSYSNRGELFGLMKHYNRMSHRAGTPCPIPEPYIWHVAN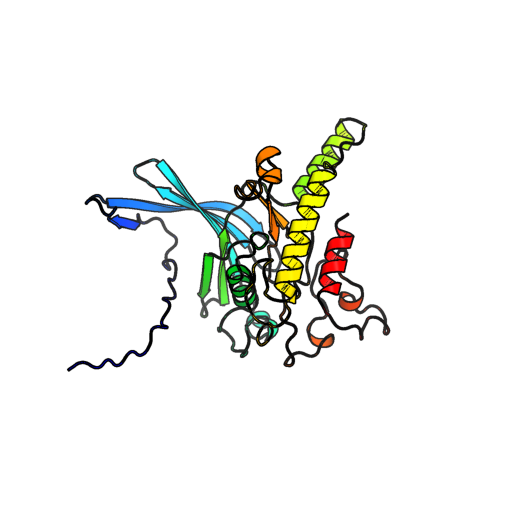SLLNSMNCMYSGATNKNIAGPGEWVEVVHLDFKAHNLLLFDPDPKDRIASKYHWPSVKVIDFGLARELRDDFANPRDYKGPGTTDFRAPEQRGRDNATNSLPFSCATDVWGLGTNY